Protein 6AII (pdb70)

Organism: NCBI:txid59740

Solvent-accessible surface area: 14607 Å² total; per-residue (Å²): 227,150,73,58,53,14,52,84,72,108,27,39,4,100,19,31,156,46,86,62,45,116,52,41,71,71,0,5,13,24,0,80,72,120,30,103,59,55,156,124,106,39,77,1,59,38,52,2,22,0,14,29,64,79,106,124,33,3,30,8,0,0,20,4,77,40,67,10,0,17,2,34,134,22,22,0,11,0,37,4,43,22,95,50,86,86,31,72,8,139,24,84,141,94,41,70,123,66,76,46,62,0,0,8,0,0,1,1,3,0,108,10,61,3,80,70,57,0,0,1,3,2,75,1,25,0,0,50,1,2,7,2,0,5,2,34,0,15,2,106,66,47,56,8,21,0,1,0,0,33,0,8,0,0,77,22,46,139,72,36,104,51,93,21,103,4,60,121,34,0,58,4,0,8,1,1,0,22,0,17,40,52,76,149,80,138,122,79,52,64,1,34,1,94,84,139,22,26,0,112,23,2,80,16,66,60,116,74,56,83,34,0,2,73,97,58,1,17,2,0,0,6,0,88,51,25,48,24,0,25,1,12,5,54,39,132,71,4,2,20,2,39,21,116,80,10,20,27,52,28,37,102,52,133,96,60,137,30,93,18,142,45,42,0,0,12,48,111,88,53,18,120,64,134,3,1,33,72,61,0,50,3,0,2,1,0,24,3,16,14,84,8,5,66,22,30,28,19,3,64,80,49,2,6,120,56,65,80,107,42,0,18,0,32,0,21,2,0,2,0,23,39,25,59,97,80,88,67,172,178

Radius of gyration: 19.54 Å; Cα contacts (8 Å, |Δi|>4): 854; chains: 1; bounding box: 42×50×61 Å

Sequence (330 aa):
MQAQDWAGIPVPADDPGNGKQWKLQADMSDDFNYDFPANKEETYIAGKWKNFWHNSWDGPGPTQWRHENVSVSNGHMNIVASRNGNTKTFRNSHDGTYHTLPATQMGCVVSKGHVQYPVFVEARVKIADAVFANNVWMISDDDYEEIDICENYGGLGDPGRTGTAMNAWFAKHIHLSHHVVFNNRHLTNFDDYQPRDEEGVYGTWYYENGRTDWAGEYSTIGVYWKDPNHLEYYINGKWVRTLSGKNYSYLDPDGKLIEASADFNVLDKYNYTNGKGLTKPMKLIINIEAQDWNALAGRYPTDGEIYGRPEDHIMKVDWIRVYTPEVVTGHH

Structure (mmCIF, N/CA/C/O backbone):
data_6AII
#
_entry.id   6AII
#
_cell.length_a   76.779
_cell.length_b   76.779
_cell.length_c   166.050
_cell.angle_alpha   90.00
_cell.angle_beta   90.00
_cell.angle_gamma   90.00
#
_symmetry.space_group_name_H-M   'P 41 21 2'
#
loop_
_entity.id
_entity.type
_entity.pdbx_description
1 polymer Beta-agarase
2 non-polymer 'CALCIUM ION'
3 water water
#
loop_
_atom_site.group_PDB
_atom_site.id
_atom_site.type_symbol
_atom_site.label_atom_id
_atom_site.label_alt_id
_atom_site.label_comp_id
_atom_site.label_asym_id
_atom_site.label_entity_id
_atom_site.label_seq_id
_atom_site.pdbx_PDB_ins_code
_atom_site.Cartn_x
_atom_site.Cartn_y
_atom_site.Cartn_z
_atom_site.occupancy
_atom_site.B_iso_or_equiv
_atom_site.auth_seq_id
_atom_site.auth_comp_id
_atom_site.auth_asym_id
_atom_site.auth_atom_id
_atom_site.pdbx_PDB_model_num
ATOM 1 N N . MET A 1 1 ? 45.169 29.264 24.116 1.00 44.65 93 MET A N 1
ATOM 2 C CA . MET A 1 1 ? 44.706 28.949 25.511 1.00 49.48 93 MET A CA 1
ATOM 3 C C . MET A 1 1 ? 45.934 28.629 26.381 1.00 40.88 93 MET A C 1
ATOM 4 O O . MET A 1 1 ? 46.786 27.813 26.006 1.00 36.37 93 MET A O 1
ATOM 9 N N . GLN A 1 2 ? 45.984 29.237 27.553 1.00 34.30 94 GLN A N 1
ATOM 10 C CA . GLN A 1 2 ? 47.066 28.944 28.476 1.00 38.08 94 GLN A CA 1
ATOM 11 C C . GLN A 1 2 ? 46.812 27.542 29.079 1.00 34.51 94 GLN A C 1
ATOM 12 O O . GLN A 1 2 ? 45.650 27.092 29.109 1.00 32.66 94 GLN A O 1
ATOM 18 N N . ALA A 1 3 ? 47.908 26.856 29.432 1.00 28.50 95 ALA A N 1
ATOM 19 C CA . ALA A 1 3 ? 47.893 25.540 30.184 1.00 26.72 95 ALA A CA 1
ATOM 20 C C . ALA A 1 3 ? 46.982 25.730 31.399 1.00 26.08 95 ALA A C 1
ATOM 21 O O . ALA A 1 3 ? 46.997 26.806 32.011 1.00 25.99 95 ALA A O 1
ATOM 23 N N . GLN A 1 4 ? 46.249 24.677 31.757 1.00 25.61 96 GLN A N 1
ATOM 24 C CA . GLN A 1 4 ? 45.363 24.775 32.965 1.00 23.47 96 GLN A CA 1
ATOM 25 C C . GLN A 1 4 ? 46.220 24.678 34.216 1.00 21.09 96 GLN A C 1
ATOM 26 O O . GLN A 1 4 ? 47.411 24.349 34.178 1.00 21.20 96 GLN A O 1
ATOM 32 N N . ASP A 1 5 ? 45.560 24.944 35.373 1.00 19.77 97 ASP A N 1
ATOM 33 C CA . ASP A 1 5 ? 46.310 25.011 36.614 1.00 18.73 97 ASP A CA 1
ATOM 34 C C . ASP A 1 5 ? 47.000 23.675 36.927 1.00 19.78 97 ASP A C 1
ATOM 35 O O . ASP A 1 5 ? 47.998 23.660 37.613 1.00 21.68 97 ASP A O 1
ATOM 40 N N . TRP A 1 6 ? 46.403 22.563 36.559 1.00 17.98 98 TRP A N 1
ATOM 41 C CA . TRP A 1 6 ? 46.938 21.240 36.872 1.00 18.69 98 TRP A CA 1
ATOM 42 C C . TRP A 1 6 ? 47.960 20.794 35.823 1.00 22.75 98 TRP A C 1
ATOM 43 O O . TRP A 1 6 ? 48.423 19.666 35.869 1.00 21.26 98 TRP A O 1
ATOM 54 N N . ALA A 1 7 ? 48.230 21.621 34.832 1.00 21.92 99 ALA A N 1
ATOM 55 C CA . ALA A 1 7 ? 49.113 21.121 33.744 1.00 25.94 99 ALA A CA 1
ATOM 56 C C . ALA A 1 7 ? 50.489 20.840 34.326 1.00 27.06 99 ALA A C 1
ATOM 57 O O . ALA A 1 7 ? 50.930 21.531 35.195 1.00 27.47 99 ALA A O 1
ATOM 59 N N . GLY A 1 8 ? 51.090 19.762 33.861 1.00 31.24 100 GLY A N 1
ATOM 60 C CA . GLY A 1 8 ? 52.364 19.371 34.378 1.00 32.55 100 GLY A CA 1
ATOM 61 C C . GLY A 1 8 ? 52.265 18.584 35.674 1.00 34.49 100 GLY A C 1
ATOM 62 O O . GLY A 1 8 ? 53.282 18.140 36.183 1.00 35.93 100 GLY A O 1
ATOM 63 N N . ILE A 1 9 ? 51.062 18.409 36.250 1.00 26.10 101 ILE A N 1
ATOM 64 C CA . ILE A 1 9 ? 50.894 17.584 37.431 1.00 23.59 101 ILE A CA 1
ATOM 65 C C . ILE A 1 9 ? 50.335 16.250 36.931 1.00 27.03 101 ILE A C 1
ATOM 66 O O . ILE A 1 9 ? 49.213 16.192 36.433 1.00 26.24 101 ILE A O 1
ATOM 71 N N . PRO A 1 10 ? 51.119 15.193 37.016 1.00 25.93 102 PRO A N 1
ATOM 72 C CA . PRO A 1 10 ? 50.678 13.908 36.428 1.00 26.30 102 PRO A CA 1
ATOM 73 C C . PRO A 1 10 ? 49.427 13.404 37.178 1.00 23.46 102 PRO A C 1
ATOM 74 O O . PRO A 1 10 ? 49.229 13.707 38.387 1.00 22.32 102 PRO A O 1
ATOM 78 N N . VAL A 1 11 ? 48.645 12.628 36.458 1.00 22.80 103 VAL A N 1
ATOM 79 C CA . VAL A 1 11 ? 47.575 11.884 37.109 1.00 21.91 103 VAL A CA 1
ATOM 80 C C . VAL A 1 11 ? 48.265 10.731 37.821 1.00 22.93 103 VAL A C 1
ATOM 81 O O . VAL A 1 11 ? 48.955 9.953 37.198 1.00 22.64 103 VAL A O 1
ATOM 85 N N . PRO A 1 12 ? 48.050 10.590 39.136 1.00 22.01 104 PRO A N 1
ATOM 86 C CA . PRO A 1 12 ? 48.814 9.597 39.822 1.00 23.17 104 PRO A CA 1
ATOM 87 C C . PRO A 1 12 ? 48.371 8.146 39.661 1.00 23.28 104 PRO A C 1
ATOM 88 O O . PRO A 1 12 ? 49.138 7.216 40.052 1.00 24.49 104 PRO A O 1
ATOM 92 N N . ALA A 1 13 ? 47.153 7.889 39.174 1.00 21.32 105 ALA A N 1
ATOM 93 C CA . ALA A 1 13 ? 46.675 6.547 38.928 1.00 20.04 105 ALA A CA 1
ATOM 94 C C . ALA A 1 13 ? 47.112 6.143 37.513 1.00 24.05 105 ALA A C 1
ATOM 95 O O . ALA A 1 13 ? 47.281 7.015 36.678 1.00 23.84 105 ALA A O 1
ATOM 97 N N . ASP A 1 14 ? 47.187 4.845 37.340 1.00 27.71 106 ASP A N 1
ATOM 98 C CA A ASP A 1 14 ? 47.542 4.348 36.016 0.50 27.21 106 ASP A CA 1
ATOM 99 C CA B ASP A 1 14 ? 47.547 4.164 36.074 0.50 28.47 106 ASP A CA 1
ATOM 100 C C . ASP A 1 14 ? 46.273 3.893 35.282 1.00 23.89 106 ASP A C 1
ATOM 101 O O . ASP A 1 14 ? 45.438 3.140 35.761 1.00 29.98 106 ASP A O 1
ATOM 110 N N . PRO A 1 15 ? 46.139 4.392 34.023 1.00 24.20 107 PRO A N 1
ATOM 111 C CA . PRO A 1 15 ? 44.922 4.138 33.276 1.00 25.22 107 PRO A CA 1
ATOM 112 C C . PRO A 1 15 ? 44.793 2.775 32.601 1.00 26.68 107 PRO A C 1
ATOM 113 O O . PRO A 1 15 ? 43.727 2.493 31.978 1.00 29.50 107 PRO A O 1
ATOM 117 N N . GLY A 1 16 ? 45.837 2.001 32.732 1.00 28.43 108 GLY A N 1
ATOM 118 C CA . GLY A 1 16 ? 45.906 0.698 32.092 1.00 31.60 108 GLY A CA 1
ATOM 119 C C . GLY A 1 16 ? 46.933 0.667 30.976 1.00 30.76 108 GLY A C 1
ATOM 120 O O . GLY A 1 16 ? 47.319 1.679 30.349 1.00 25.60 108 GLY A O 1
ATOM 121 N N . ASN A 1 17 ? 47.329 -0.560 30.678 1.00 27.52 109 ASN A N 1
ATOM 122 C CA . ASN A 1 17 ? 48.348 -0.763 29.655 1.00 28.91 109 ASN A CA 1
ATOM 123 C C . ASN A 1 17 ? 47.820 -0.289 28.324 1.00 23.81 109 ASN A C 1
ATOM 124 O O . ASN A 1 17 ? 46.693 -0.646 27.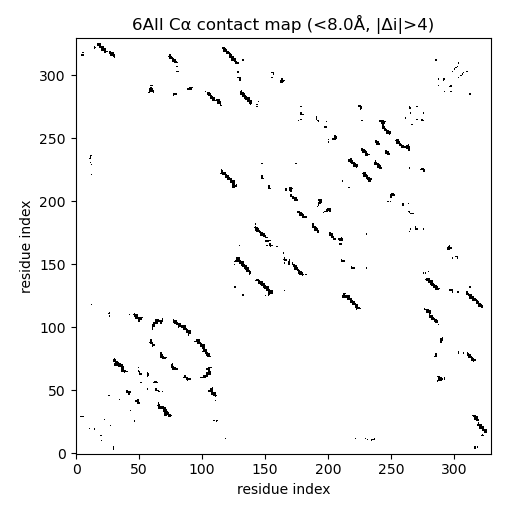925 1.00 25.36 109 ASN A O 1
ATOM 129 N N . GLY A 1 18 ? 48.635 0.550 27.673 1.00 23.71 110 GLY A N 1
ATOM 130 C CA . GLY A 1 18 ? 48.275 1.139 26.356 1.00 26.82 110 GLY A CA 1
ATOM 131 C C . GLY A 1 18 ? 47.102 2.105 26.380 1.00 28.25 110 GLY A C 1
ATOM 132 O O . GLY A 1 18 ? 46.456 2.335 25.366 1.00 25.80 110 GLY A O 1
ATOM 133 N N . LYS A 1 19 ? 46.819 2.659 27.576 1.00 23.97 111 LYS A N 1
ATOM 134 C CA . LYS A 1 19 ? 45.806 3.679 27.783 1.00 25.32 111 LYS A CA 1
ATOM 135 C C . LYS A 1 19 ? 46.451 5.002 28.204 1.00 21.38 111 LYS A C 1
ATOM 136 O O . LYS A 1 19 ? 47.620 5.064 28.638 1.00 21.85 111 LYS A O 1
ATOM 142 N N . GLN A 1 20 ? 45.679 6.066 28.009 1.00 20.03 112 GLN A N 1
ATOM 143 C CA . GLN A 1 20 ? 46.065 7.405 28.415 1.00 21.04 112 GLN A CA 1
ATOM 144 C C . GLN A 1 20 ? 44.833 8.076 29.063 1.00 22.42 112 GLN A C 1
ATOM 145 O O . GLN A 1 20 ? 43.693 7.655 28.855 1.00 23.23 112 GLN A O 1
ATOM 151 N N . TRP A 1 21 ? 45.038 9.133 29.835 1.00 21.78 113 TRP A N 1
ATOM 152 C CA . TRP A 1 21 ? 43.895 9.801 30.457 1.00 21.73 113 TRP A CA 1
ATOM 153 C C . TRP A 1 21 ? 43.341 10.887 29.553 1.00 21.98 113 TRP A C 1
ATOM 154 O O . TRP A 1 21 ? 44.108 11.666 28.991 1.00 27.10 113 TRP A O 1
ATOM 165 N N . LYS A 1 22 ? 42.027 10.988 29.482 1.00 21.50 114 LYS A N 1
ATOM 166 C CA . LYS A 1 22 ? 41.362 12.035 28.755 1.00 21.38 114 LYS A CA 1
ATOM 167 C C . LYS A 1 22 ? 40.497 12.892 29.692 1.00 20.18 114 LYS A C 1
ATOM 168 O O . LYS A 1 22 ? 39.689 12.368 30.446 1.00 21.24 114 LYS A O 1
ATOM 174 N N . LEU A 1 23 ? 40.754 14.205 29.650 1.00 21.57 115 LEU A N 1
ATOM 175 C CA . LEU A 1 23 ? 40.001 15.120 30.545 1.00 20.71 115 LEU A CA 1
ATOM 176 C C . LEU A 1 23 ? 38.508 15.057 30.266 1.00 21.94 115 LEU A C 1
ATOM 177 O O . LEU A 1 23 ? 38.076 15.116 29.085 1.00 21.91 115 LEU A O 1
ATOM 182 N N . GLN A 1 24 ? 37.690 14.914 31.317 1.00 19.71 116 GLN A N 1
ATOM 183 C CA . GLN A 1 24 ? 36.246 15.024 31.179 1.00 20.72 116 GLN A CA 1
ATOM 184 C C . GLN A 1 24 ? 35.872 16.488 31.370 1.00 23.72 116 GLN A C 1
ATOM 185 O O . GLN A 1 24 ? 35.795 17.011 32.503 1.00 21.46 116 GLN A O 1
ATOM 191 N N . ALA A 1 25 ? 35.629 17.195 30.268 1.00 23.55 117 ALA A N 1
ATOM 192 C CA . ALA A 1 25 ? 35.471 18.674 30.341 1.00 25.52 117 ALA A CA 1
ATOM 193 C C . ALA A 1 25 ? 34.322 19.138 31.262 1.00 23.31 117 ALA A C 1
ATOM 194 O O . ALA A 1 25 ? 34.475 20.183 31.886 1.00 23.99 117 ALA A O 1
ATOM 196 N N . ASP A 1 26 ? 33.205 18.433 31.327 1.00 21.82 118 ASP A N 1
ATOM 197 C CA . ASP A 1 26 ? 32.020 18.952 31.989 1.00 22.12 118 ASP A CA 1
ATOM 198 C C . ASP A 1 26 ? 32.149 18.853 33.513 1.00 21.72 118 ASP A C 1
ATOM 199 O O . ASP A 1 26 ? 31.331 19.407 34.227 1.00 23.30 118 ASP A O 1
ATOM 204 N N . MET A 1 27 ? 33.205 18.212 33.955 1.00 20.23 119 MET A N 1
ATOM 205 C CA . MET A 1 27 ? 33.403 17.993 35.421 1.00 21.52 119 MET A CA 1
ATOM 206 C C . MET A 1 27 ? 34.770 18.529 35.848 1.00 20.80 119 MET A C 1
ATOM 207 O O . MET A 1 27 ? 35.242 18.165 36.908 1.00 22.18 119 MET A O 1
ATOM 212 N N . SER A 1 28 ? 35.435 19.362 35.029 1.00 18.63 120 SER A N 1
ATOM 213 C CA . SER A 1 28 ? 36.752 19.865 35.276 1.00 18.29 120 SER A CA 1
ATOM 214 C C . SER A 1 28 ? 36.745 21.393 35.210 1.00 19.82 120 SER A C 1
ATOM 215 O O . SER A 1 28 ? 36.072 21.984 34.320 1.00 21.24 120 SER A O 1
ATOM 218 N N . ASP A 1 29 ? 37.438 22.066 36.147 1.00 18.55 121 ASP A N 1
ATOM 219 C CA . ASP A 1 29 ? 37.410 23.520 36.233 1.00 19.62 121 ASP A CA 1
ATOM 220 C C . ASP A 1 29 ? 38.571 23.982 37.090 1.00 18.49 121 ASP A C 1
ATOM 221 O O . ASP A 1 29 ? 38.747 23.399 38.191 1.00 18.97 121 ASP A O 1
ATOM 226 N N . ASP A 1 30 ? 39.361 24.989 36.629 1.00 17.86 122 ASP A N 1
ATOM 227 C CA . ASP A 1 30 ? 40.386 25.558 37.506 1.00 17.36 122 ASP A CA 1
ATOM 228 C C . ASP A 1 30 ? 40.053 26.927 38.108 1.00 16.61 122 ASP A C 1
ATOM 229 O O . ASP A 1 30 ? 40.902 27.541 38.730 1.00 18.99 122 ASP A O 1
ATOM 234 N N . PHE A 1 31 ? 38.775 27.342 37.968 1.00 17.36 123 PHE A N 1
ATOM 235 C CA . PHE A 1 31 ? 38.201 28.418 38.793 1.00 18.19 123 PHE A CA 1
ATOM 236 C C . PHE A 1 31 ? 38.969 29.752 38.724 1.00 20.11 123 PHE A C 1
ATOM 237 O O . PHE A 1 31 ? 39.180 30.419 39.741 1.00 22.39 123 PHE A O 1
ATOM 245 N N . ASN A 1 32 ? 39.374 30.124 37.514 1.00 21.47 124 ASN A N 1
ATOM 246 C CA . ASN A 1 32 ? 40.201 31.327 37.355 1.00 23.86 124 ASN A CA 1
ATOM 247 C C . ASN A 1 32 ? 39.354 32.446 36.753 1.00 21.98 124 ASN A C 1
ATOM 248 O O . ASN A 1 32 ? 39.847 33.305 36.009 1.00 22.85 124 ASN A O 1
ATOM 253 N N . TYR A 1 33 ? 38.070 32.436 37.066 1.00 21.28 125 TYR A N 1
ATOM 254 C CA . TYR A 1 33 ? 37.123 33.471 36.672 1.00 21.20 125 TYR A CA 1
ATOM 255 C C . TYR A 1 33 ? 36.437 34.000 37.938 1.00 22.18 125 TYR A C 1
ATOM 256 O O . TYR A 1 33 ? 36.550 33.383 39.016 1.00 20.74 125 TYR A O 1
ATOM 265 N N . ASP A 1 34 ? 35.754 35.139 37.785 1.00 22.56 126 ASP A N 1
ATOM 266 C CA . ASP A 1 34 ? 35.023 35.785 38.891 1.00 22.47 126 ASP A CA 1
ATOM 267 C C . ASP A 1 34 ? 33.563 35.311 38.823 1.00 24.34 126 ASP A C 1
ATOM 268 O O . ASP A 1 34 ? 32.850 35.409 37.794 1.00 23.79 126 ASP A O 1
ATOM 273 N N . PHE A 1 35 ? 33.068 34.811 39.965 1.00 21.43 127 PHE A N 1
ATOM 274 C CA . PHE A 1 35 ? 31.649 34.561 40.180 1.00 19.54 127 PHE A CA 1
ATOM 275 C C . PHE A 1 35 ? 31.296 35.151 41.534 1.00 20.94 127 PHE A C 1
ATOM 276 O O . PHE A 1 35 ? 31.540 34.530 42.582 1.00 22.44 127 PHE A O 1
ATOM 284 N N . PRO A 1 36 ? 30.733 36.380 41.553 1.00 24.37 128 PRO A N 1
ATOM 285 C CA . PRO A 1 36 ? 30.386 36.929 42.824 1.00 24.91 128 PRO A CA 1
ATOM 286 C C . PRO A 1 36 ? 29.282 36.140 43.530 1.00 22.90 128 PRO A C 1
ATOM 287 O O . PRO A 1 36 ? 28.472 35.554 42.886 1.00 22.74 128 PRO A O 1
ATOM 291 N N . ALA A 1 37 ? 29.375 36.172 44.848 1.00 22.62 129 ALA A N 1
ATOM 292 C CA . ALA A 1 37 ? 28.342 35.503 45.681 1.00 23.80 129 ALA A CA 1
ATOM 293 C C . ALA A 1 37 ? 26.948 35.916 45.185 1.00 25.00 129 ALA A C 1
ATOM 294 O O . ALA A 1 37 ? 26.691 37.103 44.968 1.00 26.01 129 ALA A O 1
ATOM 296 N N . ASN A 1 38 ? 26.051 34.958 45.042 1.00 24.34 130 ASN A N 1
ATOM 297 C CA . ASN A 1 38 ? 24.769 35.176 44.432 1.00 27.06 130 ASN A CA 1
ATOM 298 C C . ASN A 1 38 ? 23.695 34.523 45.305 1.00 29.35 130 ASN A C 1
ATOM 299 O O . ASN A 1 38 ? 23.799 33.350 45.627 1.00 23.58 130 ASN A O 1
ATOM 304 N N . LYS A 1 39 ? 22.636 35.270 45.625 1.00 25.15 131 LYS A N 1
ATOM 305 C CA . LYS A 1 39 ? 21.562 34.691 46.434 1.00 26.54 131 LYS A CA 1
ATOM 306 C C . LYS A 1 39 ? 20.652 33.742 45.670 1.00 24.75 131 LYS A C 1
ATOM 307 O O . LYS A 1 39 ? 19.857 32.967 46.343 1.00 28.31 131 LYS A O 1
ATOM 313 N N . GLU A 1 40 ? 20.760 33.684 44.351 1.00 26.38 132 GLU A N 1
ATOM 314 C CA . GLU A 1 40 ? 19.894 32.871 43.580 1.00 28.58 132 GLU A CA 1
ATOM 315 C C . GLU A 1 40 ? 20.603 31.610 43.090 1.00 28.31 132 GLU A C 1
ATOM 316 O O . GLU A 1 40 ? 21.824 31.629 42.849 1.00 26.73 132 GLU A O 1
ATOM 322 N N . GLU A 1 41 ? 19.820 30.557 42.929 1.00 27.51 133 GLU A N 1
ATOM 323 C CA . GLU A 1 41 ? 20.302 29.303 42.435 1.00 28.04 133 GLU A CA 1
ATOM 324 C C . GLU A 1 41 ? 20.945 29.514 41.057 1.00 32.23 133 GLU A C 1
ATOM 325 O O . GLU A 1 41 ? 20.337 30.068 40.156 1.00 28.46 133 GLU A O 1
ATOM 331 N N . THR A 1 42 ? 22.151 29.009 40.872 1.00 25.25 134 THR A N 1
ATOM 332 C CA . THR A 1 42 ? 22.899 29.262 39.653 1.00 26.72 134 THR A CA 1
ATOM 333 C C . THR A 1 42 ? 23.802 28.059 39.422 1.00 28.13 134 THR A C 1
ATOM 334 O O . THR A 1 42 ? 24.383 27.598 40.397 1.00 24.25 134 THR A O 1
ATOM 338 N N . TYR A 1 43 ? 23.899 27.572 38.191 1.00 24.91 135 TYR A N 1
ATOM 339 C CA . TYR A 1 43 ? 25.010 26.671 37.817 1.00 26.93 135 TYR A CA 1
ATOM 340 C C . TYR A 1 43 ? 26.211 27.507 37.390 1.00 25.94 135 TYR A C 1
ATOM 341 O O . TYR A 1 43 ? 26.257 28.038 36.259 1.00 23.83 135 TYR A O 1
ATOM 350 N N . ILE A 1 44 ? 27.206 27.593 38.283 1.00 24.00 136 ILE A N 1
ATOM 351 C CA . ILE A 1 44 ? 28.412 28.374 38.049 1.00 22.10 136 ILE A CA 1
ATOM 352 C C . ILE A 1 44 ? 29.159 27.708 36.902 1.00 21.49 136 ILE A C 1
ATOM 353 O O . ILE A 1 44 ? 29.425 26.510 36.898 1.00 22.05 136 ILE A O 1
ATOM 358 N N . ALA A 1 45 ? 29.452 28.534 35.886 1.00 22.84 137 ALA A N 1
ATOM 359 C CA . ALA A 1 45 ? 30.151 28.126 34.679 1.00 23.42 137 ALA A CA 1
ATOM 360 C C . ALA A 1 45 ? 29.384 27.055 33.925 1.00 22.84 137 ALA A C 1
ATOM 361 O O . ALA A 1 45 ? 29.984 26.301 33.161 1.00 25.20 137 ALA A O 1
ATOM 363 N N . GLY A 1 46 ? 28.091 26.924 34.197 1.00 22.65 138 GLY A N 1
ATOM 364 C CA . GLY A 1 46 ? 27.298 25.864 33.659 1.00 24.55 138 GLY A CA 1
ATOM 365 C C . GLY A 1 46 ? 27.582 24.493 34.270 1.00 26.25 138 GLY A C 1
ATOM 366 O O . GLY A 1 46 ? 27.034 23.478 33.804 1.00 26.07 138 GLY A O 1
ATOM 367 N N . LYS A 1 47 ? 28.381 24.425 35.351 1.00 23.77 139 LYS A N 1
ATOM 368 C CA . LYS A 1 47 ? 28.850 23.151 35.865 1.00 22.53 139 LYS A CA 1
ATOM 369 C C . LYS A 1 47 ? 28.570 22.890 37.361 1.00 21.87 139 LYS A C 1
ATOM 370 O O . LYS A 1 47 ? 28.496 21.733 37.737 1.00 21.50 139 LYS A O 1
ATOM 376 N N . TRP A 1 48 ? 28.505 23.908 38.172 1.00 20.67 140 TRP A N 1
ATOM 377 C CA . TRP A 1 48 ? 28.546 23.749 39.644 1.00 22.83 140 TRP 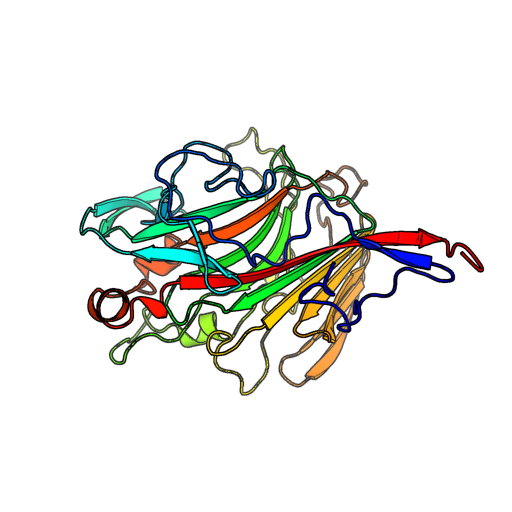A CA 1
ATOM 378 C C . TRP A 1 48 ? 27.347 24.497 40.248 1.00 22.28 140 TRP A C 1
ATOM 379 O O . TRP A 1 48 ? 27.363 25.740 40.322 1.00 21.80 140 TRP A O 1
ATOM 390 N N . LYS A 1 49 ? 26.369 23.736 40.772 1.00 21.46 141 LYS A N 1
ATOM 391 C CA . LYS A 1 49 ? 25.249 24.376 41.400 1.00 22.05 141 LYS A CA 1
ATOM 392 C C . LYS A 1 49 ? 25.678 24.956 42.739 1.00 22.29 141 LYS A C 1
ATOM 393 O O . LYS A 1 49 ? 26.318 24.241 43.490 1.00 22.24 141 LYS A O 1
ATOM 399 N N . ASN A 1 50 ? 25.312 26.200 43.008 1.00 19.72 142 ASN A N 1
ATOM 400 C CA . ASN A 1 50 ? 25.613 26.880 44.280 1.00 19.02 142 ASN A CA 1
ATOM 401 C C . ASN A 1 50 ? 24.687 26.479 45.428 1.00 20.60 142 ASN A C 1
ATOM 402 O O . ASN A 1 50 ? 24.444 27.304 46.296 1.00 21.45 142 ASN A O 1
ATOM 407 N N . PHE A 1 51 ? 24.258 25.253 45.457 1.00 21.79 143 PHE A N 1
ATOM 408 C CA . PHE A 1 51 ? 23.501 24.770 46.555 1.00 24.32 143 PHE A CA 1
ATOM 409 C C . PHE A 1 51 ? 23.530 23.253 46.592 1.00 23.72 143 PHE A C 1
ATOM 410 O O . PHE A 1 51 ? 24.002 22.583 45.669 1.00 23.53 143 PHE A O 1
ATOM 418 N N . TRP A 1 52 ? 22.882 22.682 47.629 1.00 21.31 144 TRP A N 1
ATOM 419 C CA . TRP A 1 52 ? 22.540 21.281 47.720 1.00 21.96 144 TRP A CA 1
ATOM 420 C C . TRP A 1 52 ? 21.550 20.903 46.604 1.00 23.57 144 TRP A C 1
ATOM 421 O O . TRP A 1 52 ? 20.994 21.803 46.006 1.00 24.98 144 TRP A O 1
ATOM 432 N N . HIS A 1 53 ? 21.315 19.615 46.415 1.00 25.51 145 HIS A N 1
ATOM 433 C CA . HIS A 1 53 ? 20.546 19.169 45.260 1.00 29.66 145 HIS A CA 1
ATOM 434 C C . HIS A 1 53 ? 19.032 19.325 45.501 1.00 33.42 145 HIS A C 1
ATOM 435 O O . HIS A 1 53 ? 18.271 19.081 44.569 1.00 35.15 145 HIS A O 1
ATOM 442 N N . ASN A 1 54 ? 18.591 19.795 46.661 1.00 29.50 146 ASN A N 1
ATOM 443 C CA . ASN A 1 54 ? 17.185 20.213 46.900 1.00 33.15 146 ASN A CA 1
ATOM 444 C C . ASN A 1 54 ? 17.183 21.357 47.918 1.00 33.84 146 ASN A C 1
ATOM 445 O O . ASN A 1 54 ? 18.264 21.936 48.210 1.00 29.67 146 ASN A O 1
ATOM 450 N N . SER A 1 55 ? 16.012 21.734 48.486 1.00 28.29 147 SER A N 1
ATOM 451 C CA . SER A 1 55 ? 15.949 22.952 49.227 1.00 28.77 147 SER A CA 1
ATOM 452 C C . SER A 1 55 ? 16.405 22.736 50.695 1.00 25.51 147 SER A C 1
ATOM 453 O O . SER A 1 55 ? 16.572 23.710 51.410 1.00 26.01 147 SER A O 1
ATOM 456 N N . TRP A 1 56 ? 16.650 21.504 51.125 1.00 25.37 148 TRP A N 1
ATOM 457 C CA . TRP A 1 56 ? 17.164 21.247 52.492 1.00 26.25 148 TRP A CA 1
ATOM 458 C C . TRP A 1 56 ? 18.442 22.061 52.733 1.00 24.53 148 TRP A C 1
ATOM 459 O O . TRP A 1 56 ? 19.314 22.021 51.872 1.00 24.52 148 TRP A O 1
ATOM 470 N N . ASP A 1 57 ? 18.538 22.721 53.883 1.00 23.37 149 ASP A N 1
ATOM 471 C CA . ASP A 1 57 ? 19.673 23.638 54.103 1.00 22.26 149 ASP A CA 1
ATOM 472 C C . ASP A 1 57 ? 20.722 23.030 55.049 1.00 22.75 149 ASP A C 1
ATOM 473 O O . ASP A 1 57 ? 21.600 23.764 55.502 1.00 20.07 149 ASP A O 1
ATOM 478 N N . GLY A 1 58 ? 20.645 21.757 55.360 1.00 22.45 150 GLY A N 1
ATOM 479 C CA . GLY A 1 58 ? 21.787 21.056 55.857 1.00 21.24 150 GLY A CA 1
ATOM 480 C C . GLY A 1 58 ? 21.609 20.520 57.264 1.00 21.69 150 GLY A C 1
ATOM 481 O O . GLY A 1 58 ? 20.614 20.742 57.939 1.00 22.39 150 GLY A O 1
ATOM 482 N N . PRO A 1 59 ? 22.637 19.810 57.715 1.00 20.36 151 PRO A N 1
ATOM 483 C CA . PRO A 1 59 ? 22.594 19.015 58.965 1.00 19.79 151 PRO A CA 1
ATOM 484 C C . PRO A 1 59 ? 22.950 19.876 60.150 1.00 19.84 151 PRO A C 1
ATOM 485 O O . PRO A 1 59 ? 23.623 20.892 59.983 1.00 20.96 151 PRO A O 1
ATOM 489 N N . GLY A 1 60 ? 22.503 19.493 61.367 1.00 19.69 152 GLY A N 1
ATOM 490 C CA . GLY A 1 60 ? 22.975 20.241 62.491 1.00 19.57 152 GLY A CA 1
ATOM 491 C C . GLY A 1 60 ? 22.526 21.704 62.372 1.00 17.71 152 GLY A C 1
ATOM 492 O O . GLY A 1 60 ? 21.489 22.009 61.800 1.00 20.32 152 GLY A O 1
ATOM 493 N N . PRO A 1 61 ? 23.331 22.581 62.921 1.00 18.08 153 PRO A N 1
ATOM 494 C CA . PRO A 1 61 ? 23.071 24.026 62.867 1.00 18.37 153 PRO A CA 1
ATOM 495 C C . PRO A 1 61 ? 23.596 24.692 61.586 1.00 17.33 153 PRO A C 1
ATOM 496 O O . PRO A 1 61 ? 23.624 25.910 61.513 1.00 18.89 153 PRO A O 1
ATOM 500 N N . THR A 1 62 ? 23.967 23.854 60.633 1.00 18.32 154 THR A N 1
ATOM 501 C CA . THR A 1 62 ? 24.300 24.328 59.294 1.00 17.82 154 THR A CA 1
ATOM 502 C C . THR A 1 62 ? 23.085 25.022 58.637 1.00 16.89 154 THR A C 1
ATOM 503 O O . THR A 1 62 ? 21.959 24.487 58.663 1.00 19.34 154 THR A O 1
ATOM 507 N N . GLN A 1 63 ? 23.339 26.166 57.965 1.00 17.78 155 GLN A N 1
ATOM 508 C CA . GLN A 1 63 ? 22.389 26.796 57.088 1.00 16.80 155 GLN A CA 1
ATOM 509 C C . GLN A 1 63 ? 23.053 27.097 55.745 1.00 17.32 155 GLN A C 1
ATOM 510 O O . GLN A 1 63 ? 23.698 28.122 55.589 1.00 19.18 155 GLN A O 1
ATOM 516 N N . TRP A 1 64 ? 22.930 26.149 54.833 1.00 18.88 156 TRP A N 1
ATOM 517 C CA . TRP A 1 64 ? 23.481 26.340 53.471 1.00 17.90 156 TRP A CA 1
ATOM 518 C C . TRP A 1 64 ? 22.748 27.504 52.838 1.00 20.52 156 TRP A C 1
ATOM 519 O O . TRP A 1 64 ? 21.498 27.573 52.976 1.00 20.90 156 TRP A O 1
ATOM 530 N N . ARG A 1 65 ? 23.505 28.399 52.209 1.00 19.68 157 ARG A N 1
ATOM 531 C CA . ARG A 1 65 ? 22.927 29.562 51.567 1.00 19.10 157 ARG A CA 1
ATOM 532 C C . ARG A 1 65 ? 23.603 29.684 50.217 1.00 19.25 157 ARG A C 1
ATOM 533 O O . ARG A 1 65 ? 24.812 29.561 50.139 1.00 18.60 157 ARG A O 1
ATOM 541 N N . HIS A 1 66 ? 22.822 30.043 49.211 1.00 19.38 158 HIS A N 1
ATOM 542 C CA . HIS A 1 66 ? 23.386 30.232 47.880 1.00 20.24 158 HIS A CA 1
ATOM 543 C C . HIS A 1 66 ? 24.538 31.258 47.927 1.00 22.81 158 HIS A C 1
ATOM 544 O O . HIS A 1 66 ? 25.588 31.070 47.233 1.00 21.58 158 HIS A O 1
ATOM 551 N N . GLU A 1 67 ? 24.404 32.327 48.707 1.00 21.29 159 GLU A N 1
ATOM 552 C CA . GLU A 1 67 ? 25.352 33.419 48.703 1.00 23.36 159 GLU A CA 1
ATOM 553 C C . GLU A 1 67 ? 26.638 33.104 49.489 1.00 20.62 159 GLU A C 1
ATOM 554 O O . GLU A 1 67 ? 27.481 33.973 49.660 1.00 22.59 159 GLU A O 1
ATOM 560 N N . ASN A 1 68 ? 26.784 31.868 49.965 1.00 19.59 160 ASN A N 1
ATOM 561 C CA . ASN A 1 68 ? 27.992 31.438 50.688 1.00 18.95 160 ASN A CA 1
ATOM 562 C C . ASN A 1 68 ? 28.891 30.615 49.749 1.00 20.98 160 ASN A C 1
ATOM 563 O O . ASN A 1 68 ? 29.834 29.975 50.225 1.00 19.93 160 ASN A O 1
ATOM 568 N N . VAL A 1 69 ? 28.647 30.715 48.439 1.00 18.20 161 VAL A N 1
ATOM 569 C CA . VAL A 1 69 ? 29.557 30.145 47.428 1.00 19.14 161 VAL A CA 1
ATOM 570 C C . VAL A 1 69 ? 29.948 31.274 46.469 1.00 20.20 161 VAL A C 1
ATOM 571 O O . VAL A 1 69 ? 29.104 31.962 45.919 1.00 19.35 161 VAL A O 1
ATOM 575 N N . SER A 1 70 ? 31.237 31.383 46.166 1.00 17.96 162 SER A N 1
ATOM 576 C CA . SER A 1 70 ? 31.683 32.367 45.144 1.00 19.10 162 SER A CA 1
ATOM 577 C C . SER A 1 70 ? 32.929 31.784 44.474 1.00 20.49 162 SER A C 1
ATOM 578 O O . SER A 1 70 ? 33.419 30.728 44.841 1.00 19.04 162 SER A O 1
ATOM 581 N N . VAL A 1 71 ? 33.385 32.477 43.455 1.00 18.75 163 VAL A N 1
ATOM 582 C CA . VAL A 1 71 ? 34.655 32.149 42.803 1.00 18.32 163 VAL A CA 1
ATOM 583 C C . VAL A 1 71 ? 35.432 33.431 42.644 1.00 19.32 163 VAL A C 1
ATOM 584 O O . VAL A 1 71 ? 34.934 34.409 42.096 1.00 19.85 163 VAL A O 1
ATOM 588 N N . SER A 1 72 ? 36.654 33.426 43.153 1.00 19.24 164 SER A N 1
ATOM 589 C CA . SER A 1 72 ? 37.510 34.638 43.111 1.00 20.17 164 SER A CA 1
ATOM 590 C C . SER A 1 72 ? 38.940 34.221 43.409 1.00 18.56 164 SER A C 1
ATOM 591 O O . SER A 1 72 ? 39.201 33.196 44.072 1.00 18.31 164 SER A O 1
ATOM 594 N N . ASN A 1 73 ? 39.878 35.013 42.896 1.00 17.72 165 ASN A N 1
ATOM 595 C CA . ASN A 1 73 ? 41.260 34.909 43.327 1.00 17.85 165 ASN A CA 1
ATOM 596 C C . ASN A 1 73 ? 41.881 33.541 42.985 1.00 17.39 165 ASN A C 1
ATOM 597 O O . ASN A 1 73 ? 42.910 33.197 43.614 1.00 18.56 165 ASN A O 1
ATOM 602 N N . GLY A 1 74 ? 41.342 32.856 42.007 1.00 17.91 166 GLY A N 1
ATOM 603 C CA . GLY A 1 74 ? 41.846 31.565 41.497 1.00 17.98 166 GLY A CA 1
ATOM 604 C C . GLY A 1 74 ? 41.205 30.345 42.100 1.00 19.04 166 GLY A C 1
ATOM 605 O O . GLY A 1 74 ? 41.584 29.212 41.708 1.00 18.67 166 GLY A O 1
ATOM 606 N N . HIS A 1 75 ? 40.192 30.547 42.956 1.00 17.20 167 HIS A N 1
ATOM 607 C CA . HIS A 1 75 ? 39.540 29.374 43.594 1.00 16.92 167 HIS A CA 1
ATOM 608 C C . HIS A 1 75 ? 38.058 29.627 43.833 1.00 18.15 167 HIS A C 1
ATOM 609 O O . HIS A 1 75 ? 37.602 30.773 44.049 1.00 18.76 167 HIS A O 1
ATOM 616 N N . MET A 1 76 ? 37.338 28.516 43.886 1.00 17.73 168 MET A N 1
ATOM 617 C CA . MET A 1 76 ? 35.966 28.524 44.396 1.00 16.60 168 MET A CA 1
ATOM 618 C C . MET A 1 76 ? 36.075 28.696 45.922 1.00 18.40 168 MET A C 1
ATOM 619 O O . MET A 1 76 ? 36.983 28.085 46.549 1.00 19.27 168 MET A O 1
ATOM 624 N N . ASN A 1 77 ? 35.218 29.505 46.490 1.00 17.94 169 ASN A N 1
ATOM 625 C CA . ASN A 1 77 ? 35.173 29.807 47.918 1.00 19.11 169 ASN A CA 1
ATOM 626 C C . ASN A 1 77 ? 33.872 29.212 48.478 1.00 19.66 169 ASN A C 1
ATOM 627 O O . ASN A 1 77 ? 32.784 29.520 47.976 1.00 19.10 169 ASN A O 1
ATOM 632 N N . ILE A 1 78 ? 33.993 28.376 49.493 1.00 18.96 170 ILE A N 1
ATOM 633 C CA . ILE A 1 78 ? 32.848 27.789 50.195 1.00 18.28 170 ILE A CA 1
ATOM 634 C C . ILE A 1 78 ? 32.916 28.347 51.620 1.00 17.00 170 ILE A C 1
ATOM 635 O O . ILE A 1 78 ? 33.778 27.965 52.413 1.00 18.35 170 ILE A O 1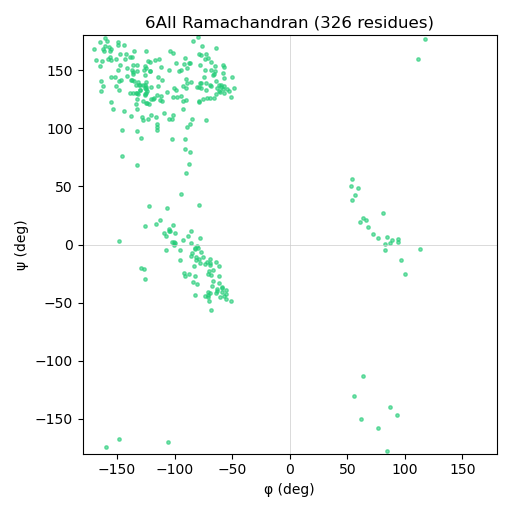
ATOM 640 N N . VAL A 1 79 ? 32.030 29.322 51.902 1.00 16.42 171 VAL A N 1
ATOM 641 C CA . VAL A 1 79 ? 32.198 30.235 53.010 1.00 16.78 171 VAL A CA 1
ATOM 642 C C . VAL A 1 79 ? 31.352 29.866 54.230 1.00 16.73 171 VAL A C 1
ATOM 643 O O . VAL A 1 79 ? 30.199 29.536 54.037 1.00 18.31 171 VAL A O 1
ATOM 647 N N . ALA A 1 80 ? 31.955 29.903 55.395 1.00 16.74 172 ALA A N 1
ATOM 648 C CA . ALA A 1 80 ? 31.225 29.894 56.692 1.00 17.57 172 ALA A CA 1
ATOM 649 C C . ALA A 1 80 ? 31.125 31.320 57.209 1.00 19.53 172 ALA A C 1
ATOM 650 O O . ALA A 1 80 ? 32.145 32.011 57.401 1.00 19.69 172 ALA A O 1
ATOM 652 N N . SER A 1 81 ? 29.907 31.686 57.638 1.00 17.85 173 SER A N 1
ATOM 653 C CA . SER A 1 81 ? 29.682 33.011 58.214 1.00 18.75 173 SER A CA 1
ATOM 654 C C . SER A 1 81 ? 28.555 32.909 59.250 1.00 20.02 173 SER A C 1
ATOM 655 O O . SER A 1 81 ? 27.967 31.836 59.412 1.00 19.53 173 SER A O 1
ATOM 658 N N . ARG A 1 82 ? 28.344 33.982 59.973 1.00 19.07 174 ARG A N 1
ATOM 659 C CA . ARG A 1 82 ? 27.373 33.907 61.100 1.00 18.87 174 ARG A CA 1
ATOM 660 C C . ARG A 1 82 ? 26.622 35.225 61.209 1.00 20.99 174 ARG A C 1
ATOM 661 O O . ARG A 1 82 ? 27.208 36.232 61.643 1.00 24.28 174 ARG A O 1
ATOM 669 N N . ASN A 1 83 ? 25.338 35.143 60.971 1.00 19.57 175 ASN A N 1
ATOM 670 C CA . ASN A 1 83 ? 24.471 36.378 61.069 1.00 20.58 175 ASN A CA 1
ATOM 671 C C . ASN A 1 83 ? 23.826 36.467 62.456 1.00 25.51 175 ASN A C 1
ATOM 672 O O . ASN A 1 83 ? 23.155 37.464 62.708 1.00 25.00 175 ASN A O 1
ATOM 677 N N . GLY A 1 84 ? 23.987 35.490 63.353 1.00 21.80 176 GLY A N 1
ATOM 678 C CA . GLY A 1 84 ? 23.368 35.550 64.646 1.00 21.73 176 GLY A CA 1
ATOM 679 C C . GLY A 1 84 ? 22.047 34.801 64.760 1.00 22.20 176 GLY A C 1
ATOM 680 O O . GLY A 1 84 ? 21.613 34.554 65.923 1.00 24.01 176 GLY A O 1
ATOM 681 N N . ASN A 1 85 ? 21.442 34.396 63.670 1.00 19.76 177 ASN A N 1
ATOM 682 C CA . ASN A 1 85 ? 20.204 33.626 63.706 1.00 20.65 177 ASN A CA 1
ATOM 683 C C . ASN A 1 85 ? 20.464 32.252 64.306 1.00 22.35 177 ASN A C 1
ATOM 684 O O . ASN A 1 85 ? 21.592 31.715 64.190 1.00 20.50 177 ASN A O 1
ATOM 689 N N . THR A 1 86 ? 19.478 31.702 65.040 1.00 20.58 178 THR A N 1
ATOM 690 C CA . THR A 1 86 ? 19.585 30.353 65.602 1.00 20.14 178 THR A CA 1
ATOM 691 C C . THR A 1 86 ? 18.995 29.371 64.630 1.00 18.91 178 THR A C 1
ATOM 692 O O . THR A 1 86 ? 18.106 29.664 63.763 1.00 22.79 178 THR A O 1
ATOM 696 N N . LYS A 1 87 ? 19.475 28.109 64.744 1.00 17.84 179 LYS A N 1
ATOM 697 C CA . LYS A 1 87 ? 18.846 27.006 64.129 1.00 19.09 179 LYS A CA 1
ATOM 698 C C . LYS A 1 87 ? 18.655 25.846 65.124 1.00 19.54 179 LYS A C 1
ATOM 699 O O . LYS A 1 87 ? 19.503 25.557 65.973 1.00 20.07 179 LYS A O 1
ATOM 705 N N . THR A 1 88 ? 17.464 25.249 65.037 1.00 18.40 180 THR A N 1
ATOM 706 C CA . THR A 1 88 ? 17.048 24.122 65.847 1.00 18.28 180 THR A CA 1
ATOM 707 C C . THR A 1 88 ? 17.165 22.845 65.026 1.00 20.35 180 THR A C 1
ATOM 708 O O . THR A 1 88 ? 16.707 22.807 63.892 1.00 21.56 180 THR A O 1
ATOM 712 N N . PHE A 1 89 ? 17.850 21.825 65.526 1.00 18.01 181 PHE A N 1
ATOM 713 C CA . PHE A 1 89 ? 18.161 20.635 64.767 1.00 18.05 181 PHE A CA 1
ATOM 714 C C . PHE A 1 89 ? 18.095 19.376 65.612 1.00 18.54 181 PHE A C 1
ATOM 715 O O . PHE A 1 89 ? 18.218 19.439 66.854 1.00 21.35 181 PHE A O 1
ATOM 723 N N . ARG A 1 90 ? 17.948 18.242 64.959 1.00 21.18 182 ARG A N 1
ATOM 724 C CA . ARG A 1 90 ? 17.778 16.958 65.671 1.00 24.04 182 ARG A CA 1
ATOM 725 C C . ARG A 1 90 ? 19.157 16.353 65.909 1.00 28.94 182 ARG A C 1
ATOM 726 O O . ARG A 1 90 ? 20.006 16.360 65.033 1.00 29.73 182 ARG A O 1
ATOM 734 N N . ASN A 1 91 ? 19.382 15.879 67.112 1.00 25.81 183 ASN A N 1
ATOM 735 C CA . ASN A 1 91 ? 20.529 15.002 67.422 1.00 28.80 183 ASN A CA 1
ATOM 736 C C . ASN A 1 91 ? 20.267 13.613 66.821 1.00 31.38 183 ASN A C 1
ATOM 737 O O . ASN A 1 91 ? 19.370 12.878 67.252 1.00 32.37 183 ASN A O 1
ATOM 742 N N . SER A 1 92 ? 20.964 13.266 65.759 1.00 29.16 184 SER A N 1
ATOM 743 C CA . SER A 1 92 ? 20.689 12.022 65.027 1.00 36.48 184 SER A CA 1
ATOM 744 C C . SER A 1 92 ? 20.892 10.783 65.935 1.00 40.24 184 SER A C 1
ATOM 745 O O . SER A 1 92 ? 20.390 9.688 65.619 1.00 48.16 184 SER A O 1
ATOM 748 N N . HIS A 1 93 ? 21.599 10.911 67.045 1.00 35.72 185 HIS A N 1
ATOM 749 C CA . HIS A 1 93 ? 21.905 9.733 67.851 1.00 44.05 185 HIS A CA 1
ATOM 750 C C . HIS A 1 93 ? 20.721 9.408 68.775 1.00 41.73 185 HIS A C 1
ATOM 751 O O . HIS A 1 93 ? 20.639 8.282 69.301 1.00 40.76 185 HIS A O 1
ATOM 758 N N . ASP A 1 94 ? 19.794 10.348 69.028 1.00 35.11 186 ASP A N 1
ATOM 759 C CA . ASP A 1 94 ? 18.690 9.996 69.963 1.00 35.42 186 ASP A CA 1
ATOM 760 C C . ASP A 1 94 ? 17.370 10.691 69.633 1.00 36.48 186 ASP A C 1
ATOM 761 O O . ASP A 1 94 ? 16.417 10.483 70.368 1.00 30.92 186 ASP A O 1
ATOM 766 N N . GLY A 1 95 ? 17.289 11.458 68.560 1.00 32.22 187 GLY A N 1
ATOM 767 C CA . GLY A 1 95 ? 16.011 11.953 68.101 1.00 33.15 187 GLY A CA 1
ATOM 768 C C . GLY A 1 95 ? 15.589 13.256 68.757 1.00 31.74 187 GLY A C 1
ATOM 769 O O . GLY A 1 95 ? 14.491 13.701 68.399 1.00 37.94 187 GLY A O 1
ATOM 770 N N . THR A 1 96 ? 16.369 13.867 69.655 1.00 27.21 188 THR A N 1
ATOM 771 C CA . THR A 1 96 ? 15.940 15.098 70.321 1.00 27.00 188 THR A CA 1
ATOM 772 C C . THR A 1 96 ? 16.455 16.367 69.616 1.00 27.97 188 THR A C 1
ATOM 773 O O . THR A 1 96 ? 17.498 16.387 69.033 1.00 23.76 188 THR A O 1
ATOM 777 N N . TYR A 1 97 ? 15.678 17.428 69.728 1.00 19.66 189 TYR A N 1
ATOM 778 C CA . TYR A 1 97 ? 16.016 18.733 69.159 1.00 21.05 189 TYR A CA 1
ATOM 779 C C . TYR A 1 97 ? 16.804 19.592 70.140 1.00 20.87 189 TYR A C 1
ATOM 780 O O . TYR A 1 97 ? 16.619 19.618 71.365 1.00 21.61 189 TYR A O 1
ATOM 789 N N . HIS A 1 98 ? 17.754 20.332 69.568 1.00 19.34 190 HIS A N 1
ATOM 790 C CA . HIS A 1 98 ? 18.624 21.294 70.219 1.00 20.39 190 HIS A CA 1
ATOM 791 C C . HIS A 1 98 ? 18.736 22.556 69.390 1.00 18.54 190 HIS A C 1
ATOM 792 O O . HIS A 1 98 ? 18.582 22.489 68.175 1.00 19.85 190 HIS A O 1
ATOM 799 N N . THR A 1 99 ? 19.035 23.663 70.062 1.00 19.47 191 THR A N 1
ATOM 800 C CA . THR A 1 99 ? 19.137 24.933 69.380 1.00 19.28 191 THR A CA 1
ATOM 801 C C . THR A 1 99 ? 20.550 25.473 69.596 1.00 21.58 191 THR A C 1
ATOM 802 O O . THR A 1 99 ? 21.067 25.471 70.710 1.00 22.14 191 THR A O 1
ATOM 806 N N . LEU A 1 100 ? 21.164 25.987 68.522 1.00 19.88 192 LEU A N 1
ATOM 807 C CA . LEU A 1 100 ? 22.412 26.687 68.591 1.00 19.98 192 LEU A CA 1
ATOM 808 C C . LEU A 1 100 ? 22.358 27.900 67.662 1.00 20.26 192 LEU A C 1
ATOM 809 O O . LEU A 1 100 ? 21.618 27.888 66.725 1.00 19.63 192 LEU A O 1
ATOM 814 N N . PRO A 1 101 ? 23.268 28.863 67.887 1.00 20.25 193 PRO A N 1
ATOM 815 C CA . PRO A 1 101 ? 23.561 29.855 66.830 1.00 22.50 193 PRO A CA 1
ATOM 816 C C . PRO A 1 101 ? 23.905 29.074 65.552 1.00 20.49 193 PRO A C 1
ATOM 817 O O . PRO A 1 101 ? 24.729 28.148 65.575 1.00 22.10 193 PRO A O 1
ATOM 821 N N . ALA A 1 102 ? 23.305 29.463 64.451 1.00 19.15 194 ALA A N 1
ATOM 822 C CA . ALA A 1 102 ? 23.573 28.795 63.188 1.00 17.51 194 ALA A CA 1
ATOM 823 C C . ALA A 1 102 ? 24.908 29.282 62.587 1.00 18.05 194 ALA A C 1
ATOM 824 O O . ALA A 1 102 ? 25.485 30.314 62.979 1.00 18.70 194 ALA A O 1
ATOM 826 N N . THR A 1 103 ? 25.369 28.491 61.636 1.00 18.32 195 THR A N 1
ATOM 827 C CA . THR A 1 103 ? 26.466 28.959 60.773 1.00 19.21 195 THR A CA 1
ATOM 828 C C . THR A 1 103 ? 25.988 28.866 59.335 1.00 16.70 195 THR A C 1
ATOM 829 O O . THR A 1 103 ? 25.630 27.753 58.856 1.00 17.54 195 THR A O 1
ATOM 833 N N . GLN A 1 104 ? 25.974 29.971 58.586 1.00 17.05 196 GLN A N 1
ATOM 834 C CA . GLN A 1 104 ? 25.634 29.962 57.215 1.00 16.79 196 GLN A CA 1
ATOM 835 C C . GLN A 1 104 ? 26.823 29.426 56.425 1.00 17.73 196 GLN A C 1
ATOM 836 O O . GLN A 1 104 ? 27.954 29.801 56.781 1.00 17.48 196 GLN A O 1
ATOM 842 N N . MET A 1 105 ? 26.531 28.533 55.512 1.00 17.72 197 MET A N 1
ATOM 843 C CA . MET A 1 105 ? 27.614 27.742 54.904 1.00 17.63 197 MET A CA 1
ATOM 844 C C . MET A 1 105 ? 27.308 27.490 53.458 1.00 18.55 197 MET A C 1
ATOM 845 O O . MET A 1 105 ? 26.244 27.799 52.982 1.00 21.01 197 MET A O 1
ATOM 850 N N . GLY A 1 106 ? 28.253 26.930 52.711 1.00 18.39 198 GLY A N 1
ATOM 851 C CA . GLY A 1 106 ? 28.009 26.664 51.312 1.00 20.09 198 GLY A CA 1
ATOM 852 C C . GLY A 1 106 ? 28.061 25.195 50.961 1.00 19.84 198 GLY A C 1
ATOM 853 O O . GLY A 1 106 ? 28.692 24.346 51.658 1.00 19.55 198 GLY A O 1
ATOM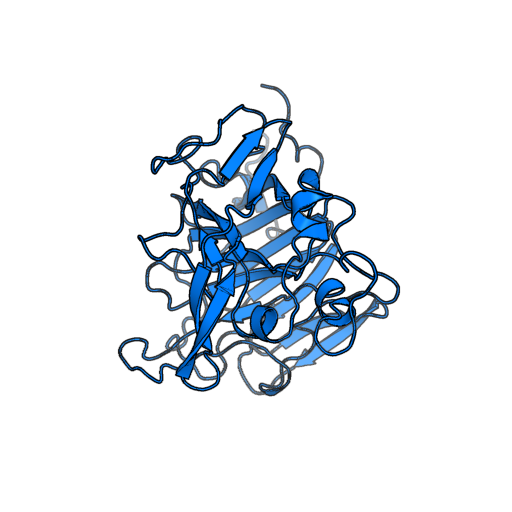 854 N N . CYS A 1 107 ? 27.419 24.870 49.837 1.00 19.89 199 CYS A N 1
ATOM 855 C CA . CYS A 1 107 ? 27.333 23.538 49.328 1.00 19.91 199 CYS A CA 1
ATOM 856 C C . CYS A 1 107 ? 27.270 23.623 47.802 1.00 21.88 199 CYS A C 1
ATOM 857 O O . CYS A 1 107 ? 26.530 24.473 47.292 1.00 21.66 199 CYS A O 1
ATOM 860 N N . VAL A 1 108 ? 28.077 22.808 47.116 1.00 19.02 200 VAL A N 1
ATOM 861 C CA . VAL A 1 108 ? 28.137 22.821 45.682 1.00 20.40 200 VAL A CA 1
ATOM 862 C C . VAL A 1 108 ? 27.871 21.428 45.134 1.00 19.16 200 VAL A C 1
ATOM 863 O O . VAL A 1 108 ? 28.441 20.447 45.655 1.00 19.74 200 VAL A O 1
ATOM 867 N N . VAL A 1 109 ? 27.020 21.294 44.059 1.00 18.53 201 VAL A N 1
ATOM 868 C CA . VAL A 1 109 ? 26.737 20.005 43.487 1.00 19.99 201 VAL A CA 1
ATOM 869 C C . VAL A 1 109 ? 26.929 20.084 41.970 1.00 19.29 201 VAL A C 1
ATOM 870 O O . VAL A 1 109 ? 26.470 21.058 41.324 1.00 20.86 201 VAL A O 1
ATOM 874 N N . SER A 1 110 ? 27.624 19.135 41.386 1.00 18.50 202 SER A N 1
ATOM 875 C CA . SER A 1 110 ? 27.855 19.190 39.948 1.00 20.27 202 SER A CA 1
ATOM 876 C C . SER A 1 110 ? 26.556 18.980 39.165 1.00 22.58 202 SER A C 1
ATOM 877 O O . SER A 1 110 ? 25.650 18.330 39.649 1.00 21.66 202 SER A O 1
ATOM 880 N N . LYS A 1 111 ? 26.524 19.601 37.996 1.00 22.91 203 LYS A N 1
ATOM 881 C CA . LYS A 1 111 ? 25.515 19.261 36.994 1.00 25.51 203 LYS A CA 1
ATOM 882 C C . LYS A 1 111 ? 25.794 17.877 36.405 1.00 24.13 203 LYS A C 1
ATOM 883 O O . LYS A 1 111 ? 24.892 17.069 36.227 1.00 26.99 203 LYS A O 1
ATOM 889 N N . GLY A 1 112 ? 27.043 17.588 36.093 1.00 22.76 204 GLY A N 1
ATOM 890 C CA . GLY A 1 112 ? 27.406 16.359 35.456 1.00 24.17 204 GLY A CA 1
ATOM 891 C C . GLY A 1 112 ? 27.592 15.197 36.414 1.00 23.85 204 GLY A C 1
ATOM 892 O O . GLY A 1 112 ? 27.450 15.356 37.662 1.00 23.39 204 GLY A O 1
ATOM 893 N N . HIS A 1 113 ? 27.832 14.035 35.795 1.00 23.53 205 HIS A N 1
ATOM 894 C CA . HIS A 1 113 ? 28.069 12.820 36.474 1.00 21.77 205 HIS A CA 1
ATOM 895 C C . HIS A 1 113 ? 29.411 12.201 36.071 1.00 23.32 205 HIS A C 1
ATOM 896 O O . HIS A 1 113 ? 29.930 12.398 34.951 1.00 23.66 205 HIS A O 1
ATOM 903 N N . VAL A 1 114 ? 29.918 11.352 36.955 1.00 20.64 206 VAL A N 1
ATOM 904 C CA . VAL A 1 114 ? 30.986 10.442 36.596 1.00 22.49 206 VAL A CA 1
ATOM 905 C C . VAL A 1 114 ? 30.553 8.997 36.832 1.00 20.83 206 VAL A C 1
ATOM 906 O O . VAL A 1 114 ? 29.643 8.728 37.612 1.00 21.81 206 VAL A O 1
ATOM 910 N N . GLN A 1 115 ? 31.214 8.092 36.131 1.00 21.10 207 GLN A N 1
ATOM 911 C CA . GLN A 1 115 ? 31.035 6.659 36.284 1.00 22.06 207 GLN A CA 1
ATOM 912 C C . GLN A 1 115 ? 32.346 5.959 35.979 1.00 20.64 207 GLN A C 1
ATOM 913 O O . GLN A 1 115 ? 33.145 6.422 35.089 1.00 21.02 207 GLN A O 1
ATOM 919 N N . TYR A 1 116 ? 32.573 4.824 36.610 1.00 21.41 208 TYR A N 1
ATOM 920 C CA . TYR A 1 116 ? 33.780 4.071 36.416 1.00 20.47 208 TYR A CA 1
ATOM 921 C C . TYR A 1 116 ? 33.918 3.737 34.921 1.00 21.76 208 TYR A C 1
ATOM 922 O O . TYR A 1 116 ? 32.878 3.564 34.276 1.00 23.35 208 TYR A O 1
ATOM 931 N N . PRO A 1 117 ? 35.118 3.560 34.435 1.00 21.40 209 PRO A N 1
ATOM 932 C CA . PRO A 1 117 ? 36.426 3.899 35.004 1.00 21.12 209 PRO A CA 1
ATOM 933 C C . PRO A 1 117 ? 36.642 5.421 34.973 1.00 22.24 209 PRO A C 1
ATOM 934 O O . PRO A 1 117 ? 36.511 6.149 33.932 1.00 21.82 209 PRO A O 1
ATOM 938 N N . VAL A 1 118 ? 36.960 6.009 36.133 1.00 20.26 210 VAL A N 1
ATOM 939 C CA . VAL A 1 118 ? 37.136 7.459 36.180 1.00 19.24 210 VAL A CA 1
ATOM 940 C C . VAL A 1 118 ? 38.051 7.851 37.346 1.00 19.56 210 VAL A C 1
ATOM 941 O O . VAL A 1 118 ? 37.994 7.223 38.385 1.00 19.84 210 VAL A O 1
ATOM 945 N N . PHE A 1 119 ? 38.852 8.861 37.122 1.00 18.66 211 PHE A N 1
ATOM 946 C CA . PHE A 1 119 ? 39.725 9.427 38.164 1.00 18.86 211 PHE A CA 1
ATOM 947 C C . PHE A 1 119 ? 39.188 10.828 38.466 1.00 17.75 211 PHE A C 1
ATOM 948 O O . PHE A 1 119 ? 39.035 11.694 37.523 1.00 18.73 211 PHE A O 1
ATOM 956 N N . VAL A 1 120 ? 38.921 11.144 39.764 1.00 16.80 212 VAL A N 1
ATOM 957 C CA . VAL A 1 120 ? 38.380 12.424 40.163 1.00 17.91 212 VAL A CA 1
ATOM 958 C C . VAL A 1 120 ? 39.331 13.016 41.219 1.00 17.44 212 VAL A C 1
ATOM 959 O O . VAL A 1 120 ? 39.569 12.307 42.201 1.00 18.57 212 VAL A O 1
ATOM 963 N N . GLU A 1 121 ? 39.735 14.244 41.064 1.00 16.00 213 GLU A N 1
ATOM 964 C CA . GLU A 1 121 ? 40.705 14.832 42.023 1.00 18.23 213 GLU A CA 1
ATOM 965 C C . GLU A 1 121 ? 40.405 16.305 42.187 1.00 18.93 213 GLU A C 1
ATOM 966 O O . GLU A 1 121 ? 40.109 17.025 41.217 1.00 20.34 213 GLU A O 1
ATOM 972 N N . ALA A 1 122 ? 40.552 16.793 43.441 1.00 17.10 214 ALA A N 1
ATOM 973 C CA . ALA A 1 122 ? 40.411 18.200 43.692 1.00 16.97 214 ALA A CA 1
ATOM 974 C C . ALA A 1 122 ? 41.655 18.694 44.430 1.00 16.75 214 ALA A C 1
ATOM 975 O O . ALA A 1 122 ? 42.237 17.965 45.262 1.00 17.29 214 ALA A O 1
ATOM 977 N N . ARG A 1 123 ? 42.005 19.968 44.215 1.00 17.21 215 ARG A N 1
ATOM 978 C CA . ARG A 1 123 ? 43.021 20.648 44.953 1.00 15.59 215 ARG A CA 1
ATOM 979 C C . ARG A 1 123 ? 42.324 21.659 45.832 1.00 16.74 215 ARG A C 1
ATOM 980 O O . ARG A 1 123 ? 41.712 22.609 45.301 1.00 17.84 215 ARG A O 1
ATOM 988 N N . VAL A 1 124 ? 42.413 21.406 47.124 1.00 17.19 216 VAL A N 1
ATOM 989 C CA . VAL A 1 124 ? 41.609 22.162 48.064 1.00 17.78 216 VAL A CA 1
ATOM 990 C C . VAL A 1 124 ? 42.526 22.773 49.112 1.00 20.61 216 VAL A C 1
ATOM 991 O O . VAL A 1 124 ? 43.534 22.167 49.464 1.00 21.12 216 VAL A O 1
ATOM 995 N N . LYS A 1 125 ? 42.070 23.884 49.682 1.00 19.76 217 LYS A N 1
ATOM 996 C CA . LYS A 1 125 ? 42.670 24.379 50.900 1.00 19.05 217 LYS A CA 1
ATOM 997 C C . LYS A 1 125 ? 41.599 24.298 51.999 1.00 17.40 217 LYS A C 1
ATOM 998 O O . LYS A 1 125 ? 40.656 25.088 52.001 1.00 17.31 217 LYS A O 1
ATOM 1004 N N . ILE A 1 126 ? 41.743 23.269 52.784 1.00 18.45 218 ILE A N 1
ATOM 1005 C CA . ILE A 1 126 ? 40.806 23.010 53.909 1.00 18.13 218 ILE A CA 1
ATOM 1006 C C . ILE A 1 126 ? 40.801 24.235 54.840 1.00 18.14 218 ILE A C 1
ATOM 1007 O O . ILE A 1 126 ? 41.841 24.814 55.121 1.00 20.31 218 ILE A O 1
ATOM 1012 N N . ALA A 1 127 ? 39.610 24.643 55.265 1.00 16.94 219 ALA A N 1
ATOM 1013 C CA . ALA A 1 127 ? 39.454 25.786 56.165 1.00 18.64 219 ALA A CA 1
ATOM 1014 C C . ALA A 1 127 ? 40.207 25.548 57.480 1.00 17.49 219 ALA A C 1
ATOM 1015 O O . ALA A 1 127 ? 40.126 24.473 58.051 1.00 19.73 219 ALA A O 1
ATOM 1017 N N . ASP A 1 128 ? 40.887 26.632 57.925 1.00 18.48 220 ASP A N 1
ATOM 1018 C CA . ASP A 1 128 ? 41.525 26.579 59.217 1.00 19.65 220 ASP A CA 1
ATOM 1019 C C . ASP A 1 128 ? 40.506 27.009 60.266 1.00 18.80 220 ASP A C 1
ATOM 1020 O O . ASP A 1 128 ? 40.606 28.049 60.836 1.00 20.30 220 ASP A O 1
ATOM 1025 N N . ALA A 1 129 ? 39.538 26.141 60.436 1.00 18.60 221 ALA A N 1
ATOM 1026 C CA . ALA A 1 129 ? 38.320 26.418 61.228 1.00 20.78 221 ALA A CA 1
ATOM 1027 C C . ALA A 1 129 ? 37.725 25.094 61.660 1.00 18.92 221 ALA A C 1
ATOM 1028 O O . ALA A 1 129 ? 37.999 24.045 61.091 1.00 18.87 221 ALA A O 1
ATOM 1030 N N . VAL A 1 130 ? 36.895 25.115 62.693 1.00 17.59 222 VAL A N 1
ATOM 1031 C CA . VAL A 1 130 ? 36.351 23.877 63.257 1.00 18.66 222 VAL A CA 1
ATOM 1032 C C . VAL A 1 130 ? 35.023 23.530 62.574 1.00 19.39 222 VAL A C 1
ATOM 1033 O O . VAL A 1 130 ? 33.928 23.872 63.114 1.00 19.65 222 VAL A O 1
ATOM 1037 N N . PHE A 1 131 ? 35.108 22.892 61.386 1.00 18.74 223 PHE A N 1
ATOM 1038 C CA . PHE A 1 131 ? 33.924 22.389 60.712 1.00 18.37 223 PHE A CA 1
ATOM 1039 C C . PHE A 1 131 ? 34.357 21.375 59.664 1.00 17.65 223 PHE A C 1
ATOM 1040 O O . PHE A 1 131 ? 35.551 21.335 59.305 1.00 18.88 223 PHE A O 1
ATOM 1048 N N . ALA A 1 132 ? 33.402 20.648 59.129 1.00 17.90 224 ALA A N 1
ATOM 1049 C CA . ALA A 1 132 ? 33.658 19.602 58.126 1.00 19.23 224 ALA A CA 1
ATOM 1050 C C . ALA A 1 132 ? 33.879 20.224 56.756 1.00 18.39 224 ALA A C 1
ATOM 1051 O O . ALA A 1 132 ? 33.189 21.165 56.378 1.00 18.17 224 ALA A O 1
ATOM 1053 N N . ASN A 1 133 ? 34.926 19.708 56.073 1.00 16.37 225 ASN A N 1
ATOM 1054 C CA . ASN A 1 133 ? 35.297 20.089 54.731 1.00 18.04 225 ASN A CA 1
ATOM 1055 C C . ASN A 1 133 ? 35.223 18.792 53.905 1.00 17.70 225 ASN A C 1
ATOM 1056 O O . ASN A 1 133 ? 36.018 17.895 54.118 1.00 18.91 225 ASN A O 1
ATOM 1061 N N . ASN A 1 134 ? 34.252 18.691 52.979 1.00 17.49 226 ASN A N 1
ATOM 1062 C CA . ASN A 1 134 ? 33.898 17.413 52.382 1.00 19.15 226 ASN A CA 1
ATOM 1063 C C . ASN A 1 134 ? 33.989 17.473 50.835 1.00 18.42 226 ASN A C 1
ATOM 1064 O O . ASN A 1 134 ? 33.599 18.443 50.236 1.00 18.94 226 ASN A O 1
ATOM 1069 N N . VAL A 1 135 ? 34.488 16.404 50.271 1.00 17.76 227 VAL A N 1
ATOM 1070 C CA . VAL A 1 135 ? 34.512 16.152 48.831 1.00 18.69 227 VAL A CA 1
ATOM 1071 C C . VAL A 1 135 ? 33.998 14.713 48.651 1.00 19.33 227 VAL A C 1
ATOM 1072 O O . VAL A 1 135 ? 34.593 13.763 49.155 1.00 19.31 227 VAL A O 1
ATOM 1076 N N . TRP A 1 136 ? 32.860 14.558 47.974 1.00 19.14 228 TRP A N 1
ATOM 1077 C CA . TRP A 1 136 ? 32.249 13.247 47.931 1.00 19.01 228 TR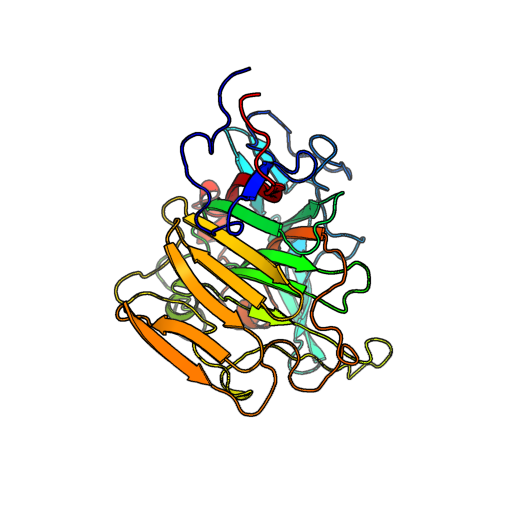P A CA 1
ATOM 1078 C C . TRP A 1 136 ? 31.349 13.139 46.707 1.00 20.36 228 TRP A C 1
ATOM 1079 O O . TRP A 1 136 ? 31.135 14.109 46.040 1.00 19.99 228 TRP A O 1
ATOM 1090 N N . MET A 1 137 ? 30.898 11.934 46.447 1.00 18.10 229 MET A N 1
ATOM 1091 C CA . MET A 1 137 ? 30.123 11.695 45.239 1.00 18.99 229 MET A CA 1
ATOM 1092 C C . MET A 1 137 ? 28.928 10.808 45.601 1.00 19.32 229 MET A C 1
ATOM 1093 O O . MET A 1 137 ? 29.050 9.920 46.440 1.00 18.62 229 MET A O 1
ATOM 1098 N N . ILE A 1 138 ? 27.799 11.005 44.921 1.00 20.10 230 ILE A N 1
ATOM 1099 C CA . ILE A 1 138 ? 26.633 10.143 45.255 1.00 20.84 230 ILE A CA 1
ATOM 1100 C C . ILE A 1 138 ? 25.743 9.981 44.025 1.00 20.39 230 ILE A C 1
ATOM 1101 O O . ILE A 1 138 ? 25.678 10.862 43.172 1.00 20.70 230 ILE A O 1
ATOM 1106 N N . SER A 1 139 ? 25.198 8.770 43.944 1.00 21.12 231 SER A N 1
ATOM 1107 C CA . SER A 1 139 ? 24.241 8.448 42.852 1.00 21.07 231 SER A CA 1
ATOM 1108 C C . SER A 1 139 ? 22.926 9.215 43.028 1.00 23.75 231 SER A C 1
ATOM 1109 O O . SER A 1 139 ? 22.560 9.672 44.106 1.00 22.01 231 SER A O 1
ATOM 1112 N N . ASP A 1 140 ? 22.205 9.383 41.909 1.00 22.32 232 ASP A N 1
ATOM 1113 C CA . ASP A 1 140 ? 20.998 10.168 41.936 1.00 24.51 232 ASP A CA 1
ATOM 1114 C C . ASP A 1 140 ? 19.946 9.578 42.885 1.00 24.79 232 ASP A C 1
ATOM 1115 O O . ASP A 1 140 ? 19.168 10.342 43.459 1.00 26.49 232 ASP A O 1
ATOM 1120 N N . ASP A 1 141 ? 19.980 8.285 43.094 1.00 25.36 233 ASP A N 1
ATOM 1121 C CA . ASP A 1 141 ? 19.004 7.621 43.978 1.00 28.40 233 ASP A CA 1
ATOM 1122 C C . ASP A 1 141 ? 19.512 7.512 45.409 1.00 28.47 233 ASP A C 1
ATOM 1123 O O . ASP A 1 141 ? 18.826 6.964 46.233 1.00 27.86 233 ASP A O 1
ATOM 1128 N N . ASP A 1 142 ? 20.698 8.088 45.692 1.00 26.36 234 ASP A N 1
ATOM 1129 C CA . ASP A 1 142 ? 21.231 8.086 47.046 1.00 26.29 234 ASP A CA 1
ATOM 1130 C C . ASP A 1 142 ? 21.628 6.698 47.548 1.00 24.73 234 ASP A C 1
ATOM 1131 O O . ASP A 1 142 ? 21.897 6.542 48.745 1.00 27.57 234 ASP A O 1
ATOM 1136 N N . TYR A 1 143 ? 21.758 5.711 46.693 1.00 22.96 235 TYR A N 1
ATOM 1137 C CA . TYR A 1 143 ? 22.060 4.368 47.119 1.00 24.89 235 TYR A CA 1
ATOM 1138 C C . TYR A 1 143 ? 23.572 4.085 47.137 1.00 22.29 235 TYR A C 1
ATOM 1139 O O . TYR A 1 143 ? 24.017 3.115 47.802 1.00 23.47 235 TYR A O 1
ATOM 1148 N N . GLU A 1 144 ? 24.366 4.828 46.343 1.00 22.90 236 GLU A N 1
ATOM 1149 C CA . GLU A 1 144 ? 25.786 4.491 46.198 1.00 20.40 236 GLU A CA 1
ATOM 1150 C C . GLU A 1 144 ? 26.599 5.786 46.280 1.00 21.06 236 GLU A C 1
ATOM 1151 O O . GLU A 1 144 ? 26.278 6.760 45.641 1.00 20.92 236 GLU A O 1
ATOM 1157 N N . GLU A 1 145 ? 27.619 5.789 47.112 1.00 20.68 237 GLU A N 1
ATOM 1158 C CA . GLU A 1 145 ? 28.377 7.024 47.450 1.00 21.05 237 GLU A CA 1
ATOM 1159 C C . GLU A 1 145 ? 29.874 6.684 47.553 1.00 19.87 237 GLU A C 1
ATOM 1160 O O . GLU A 1 145 ? 30.241 5.651 48.101 1.00 20.08 237 GLU A O 1
ATOM 1166 N N . ILE A 1 146 ? 30.733 7.625 47.142 1.00 20.10 238 ILE A N 1
ATOM 1167 C CA . ILE A 1 146 ? 32.160 7.509 47.379 1.00 18.71 238 ILE A CA 1
ATOM 1168 C C . ILE A 1 146 ? 32.647 8.769 48.093 1.00 18.92 238 ILE A C 1
ATOM 1169 O O . ILE A 1 146 ? 32.381 9.843 47.641 1.00 21.83 238 ILE A O 1
ATOM 1174 N N . ASP A 1 147 ? 33.375 8.604 49.182 1.00 19.13 239 ASP A N 1
ATOM 1175 C CA . ASP A 1 147 ? 33.870 9.755 49.960 1.00 19.73 239 ASP A CA 1
ATOM 1176 C C . ASP A 1 147 ? 35.378 9.923 49.687 1.00 20.18 239 ASP A C 1
ATOM 1177 O O . ASP A 1 147 ? 36.200 9.087 50.196 1.00 23.71 239 ASP A O 1
ATOM 1182 N N . ILE A 1 148 ? 35.657 11.010 48.915 1.00 18.23 240 ILE A N 1
ATOM 1183 C CA . ILE A 1 148 ? 36.985 11.355 48.524 1.00 16.57 240 ILE A CA 1
ATOM 1184 C C . ILE A 1 148 ? 37.726 11.923 49.741 1.00 19.82 240 ILE A C 1
ATOM 1185 O O . ILE A 1 148 ? 38.873 11.600 49.982 1.00 18.25 240 ILE A O 1
ATOM 1190 N N . CYS A 1 149 ? 37.053 12.784 50.464 1.00 21.41 241 CYS A N 1
ATOM 1191 C CA . CYS A 1 149 ? 37.670 13.459 51.633 1.00 22.37 241 CYS A CA 1
ATOM 1192 C C . CYS A 1 149 ? 36.553 13.876 52.593 1.00 20.60 241 CYS A C 1
ATOM 1193 O O . CYS A 1 149 ? 35.666 14.605 52.173 1.00 19.86 241 CYS A O 1
ATOM 1196 N N . GLU A 1 150 ? 36.596 13.428 53.846 1.00 20.27 242 GLU A N 1
ATOM 1197 C CA . GLU A 1 150 ? 35.871 14.064 54.910 1.00 20.16 242 GLU A CA 1
ATOM 1198 C C . GLU A 1 150 ? 36.917 14.443 55.946 1.00 22.32 242 GLU A C 1
ATOM 1199 O O . GLU A 1 150 ? 37.694 13.604 56.401 1.00 20.21 242 GLU A O 1
ATOM 1205 N N . ASN A 1 151 ? 36.999 15.720 56.224 1.00 19.30 243 ASN A N 1
ATOM 1206 C CA . ASN A 1 151 ? 38.019 16.257 57.099 1.00 21.51 243 ASN A CA 1
ATOM 1207 C C . ASN A 1 151 ? 37.392 17.345 57.947 1.00 19.37 243 ASN A C 1
ATOM 1208 O O . ASN A 1 151 ? 36.377 17.921 57.499 1.00 20.84 243 ASN A O 1
ATOM 1213 N N . TYR A 1 152 ? 37.919 17.551 59.132 1.00 19.75 244 TYR A N 1
ATOM 1214 C CA . TYR A 1 152 ? 37.274 18.400 60.087 1.00 20.29 244 TYR A CA 1
ATOM 1215 C C . TYR A 1 152 ? 38.016 19.679 60.395 1.00 19.95 244 TYR A C 1
ATOM 1216 O O . TYR A 1 152 ? 37.792 20.312 61.465 1.00 20.01 244 TYR A O 1
ATOM 1225 N N . GLY A 1 153 ? 38.913 20.154 59.549 1.00 18.54 245 GLY A N 1
ATOM 1226 C CA . GLY A 1 153 ? 39.400 21.508 59.597 1.00 20.60 245 GLY A CA 1
ATOM 1227 C C . GLY A 1 153 ? 40.593 21.685 60.549 1.00 20.35 245 GLY A C 1
ATOM 1228 O O . GLY A 1 153 ? 41.521 20.850 60.624 1.00 21.91 245 GLY A O 1
ATOM 1229 N N . GLY A 1 154 ? 40.551 22.789 61.256 1.00 19.79 246 GLY A N 1
ATOM 1230 C CA . GLY A 1 154 ? 41.674 23.226 62.060 1.00 19.31 246 GLY A CA 1
ATOM 1231 C C . GLY A 1 154 ? 41.474 23.019 63.545 1.00 22.31 246 GLY A C 1
ATOM 1232 O O . GLY A 1 154 ? 40.502 22.426 63.977 1.00 20.13 246 GLY A O 1
ATOM 1233 N N . LEU A 1 155 ? 42.376 23.585 64.354 1.00 21.39 247 LEU A N 1
ATOM 1234 C CA . LEU A 1 155 ? 42.324 23.338 65.785 1.00 22.37 247 LEU A CA 1
ATOM 1235 C C . LEU A 1 155 ? 41.555 24.423 66.547 1.00 23.63 247 LEU A C 1
ATOM 1236 O O . LEU A 1 155 ? 41.305 24.224 67.724 1.00 25.38 247 LEU A O 1
ATOM 1241 N N . GLY A 1 156 ? 41.266 25.545 65.927 1.00 20.90 248 GLY A N 1
ATOM 1242 C CA . GLY A 1 156 ? 40.571 26.645 66.500 1.00 23.85 248 GLY A CA 1
ATOM 1243 C C . GLY A 1 156 ? 41.512 27.558 67.278 1.00 24.65 248 GLY A C 1
ATOM 1244 O O . GLY A 1 156 ? 42.742 27.377 67.302 1.00 27.39 248 GLY A O 1
ATOM 1245 N N . ASP A 1 157 ? 40.909 28.559 67.867 1.00 25.40 249 ASP A N 1
ATOM 1246 C CA . ASP A 1 157 ? 41.624 29.503 68.755 1.00 28.38 249 ASP A CA 1
ATOM 1247 C C . ASP A 1 157 ? 41.837 28.816 70.105 1.00 28.40 249 ASP A C 1
ATOM 1248 O O . ASP A 1 157 ? 41.217 27.816 70.448 1.00 28.08 249 ASP A O 1
ATOM 1253 N N . PRO A 1 158 ? 42.787 29.397 70.897 1.00 30.37 250 PRO A N 1
ATOM 1254 C CA . PRO A 1 158 ? 43.058 28.834 72.214 1.00 32.44 250 PRO A CA 1
ATOM 1255 C C . PRO A 1 158 ? 41.785 28.830 73.056 1.00 31.02 250 PRO A C 1
ATOM 1256 O O . PRO A 1 158 ? 40.877 29.617 72.823 1.00 35.17 250 PRO A O 1
ATOM 1260 N N . GLY A 1 159 ? 41.741 27.922 74.014 1.00 34.67 251 GLY A N 1
ATOM 1261 C CA . GLY A 1 159 ? 40.672 27.933 75.012 1.00 34.96 251 GLY A CA 1
ATOM 1262 C C . GLY A 1 159 ? 39.745 26.744 74.909 1.00 39.71 251 GLY A C 1
ATOM 1263 O O . GLY A 1 159 ? 38.849 26.607 75.738 1.00 34.83 251 GLY A O 1
ATOM 1264 N N . ARG A 1 160 ? 39.931 25.871 73.893 1.00 32.31 252 ARG A N 1
ATOM 1265 C CA . ARG A 1 160 ? 39.054 24.739 73.795 1.00 26.16 252 ARG A CA 1
ATOM 1266 C C . ARG A 1 160 ? 39.498 23.652 74.752 1.00 27.63 252 ARG A C 1
ATOM 1267 O O . ARG A 1 160 ? 40.695 23.324 74.799 1.00 29.17 252 ARG A O 1
ATOM 1275 N N . THR A 1 161 ? 38.546 23.059 75.459 1.00 29.26 253 THR A N 1
ATOM 1276 C CA . THR A 1 161 ? 38.808 21.971 76.355 1.00 29.66 253 THR A CA 1
ATOM 1277 C C . THR A 1 161 ? 37.769 20.873 76.183 1.00 27.49 253 THR A C 1
ATOM 1278 O O . THR A 1 161 ? 36.708 21.036 75.567 1.00 26.88 253 THR A O 1
ATOM 1282 N N . GLY A 1 162 ? 38.067 19.716 76.746 1.00 26.71 254 GLY A N 1
ATOM 1283 C CA . GLY A 1 162 ? 37.160 18.572 76.715 1.00 27.42 254 GLY A CA 1
ATOM 1284 C C . GLY A 1 162 ? 36.750 18.156 75.307 1.00 29.56 254 GLY A C 1
ATOM 1285 O O . GLY A 1 162 ? 37.576 18.068 74.367 1.00 25.82 254 GLY A O 1
ATOM 1286 N N . THR A 1 163 ? 35.463 17.992 75.108 1.00 25.71 255 THR A N 1
ATOM 1287 C CA . THR A 1 163 ? 34.935 17.488 73.817 1.00 24.50 255 THR A CA 1
ATOM 1288 C C . THR A 1 163 ? 35.063 18.554 72.719 1.00 22.64 255 THR A C 1
ATOM 1289 O O . THR A 1 163 ? 34.969 18.201 71.545 1.00 24.39 255 THR A O 1
ATOM 1293 N N . ALA A 1 164 ? 35.303 19.756 73.115 1.00 21.08 256 ALA A N 1
ATOM 1294 C CA . ALA A 1 164 ? 35.395 20.881 72.123 1.00 21.61 256 ALA A CA 1
ATOM 1295 C C . ALA A 1 164 ? 36.774 20.859 71.444 1.00 20.50 256 ALA A C 1
ATOM 1296 O O . ALA A 1 164 ? 36.990 21.630 70.472 1.00 21.10 256 ALA A O 1
ATOM 1298 N N . MET A 1 165 ? 37.715 20.068 71.986 1.00 21.10 257 MET A N 1
ATOM 1299 C CA . MET A 1 165 ? 39.018 19.999 71.330 1.00 21.33 257 MET A CA 1
ATOM 1300 C C . MET A 1 165 ? 38.844 19.271 70.001 1.00 21.09 257 MET A C 1
ATOM 1301 O O . MET A 1 165 ? 38.250 18.224 69.928 1.00 21.94 257 MET A O 1
ATOM 1306 N N . ASN A 1 166 ? 39.507 19.821 68.976 1.00 20.35 258 ASN A N 1
ATOM 1307 C CA . ASN A 1 166 ? 39.354 19.212 67.638 1.00 20.26 258 ASN A CA 1
ATOM 1308 C C . ASN A 1 166 ? 40.594 18.440 67.153 1.00 23.30 258 ASN A C 1
ATOM 1309 O O . ASN A 1 166 ? 40.641 18.008 66.010 1.00 21.35 258 ASN A O 1
ATOM 1314 N N . ALA A 1 167 ? 41.612 18.245 67.975 1.00 22.23 259 ALA A N 1
ATOM 1315 C CA . ALA A 1 167 ? 42.875 17.622 67.509 1.00 23.84 259 ALA A CA 1
ATOM 1316 C C . ALA A 1 167 ? 42.685 16.266 66.867 1.00 23.83 259 ALA A C 1
ATOM 1317 O O . ALA A 1 167 ? 43.249 16.047 65.753 1.00 23.98 259 ALA A O 1
ATOM 1319 N N . TRP A 1 168 ? 41.922 15.316 67.436 1.00 25.75 260 TRP A N 1
ATOM 1320 C CA . TRP A 1 168 ? 41.785 13.995 66.788 1.00 28.16 260 TRP A CA 1
ATOM 1321 C C . TRP A 1 168 ? 41.183 14.146 65.411 1.00 28.11 260 TRP A C 1
ATOM 1322 O O . TRP A 1 168 ? 41.548 13.507 64.400 1.00 26.95 260 TRP A O 1
ATOM 1333 N N . PHE A 1 169 ? 40.128 14.963 65.287 1.00 21.65 261 PHE A N 1
ATOM 1334 C CA . PHE A 1 169 ? 39.409 15.090 64.116 1.00 23.55 261 PHE A CA 1
ATOM 1335 C C . PHE A 1 169 ? 40.281 15.786 63.072 1.00 28.92 261 PHE A C 1
ATOM 1336 O O . PHE A 1 169 ? 40.296 15.327 61.957 1.00 32.11 261 PHE A O 1
ATOM 1344 N N . ALA A 1 170 ? 41.027 16.814 63.456 1.00 20.52 262 ALA A N 1
ATOM 1345 C CA . ALA A 1 170 ? 41.685 17.649 62.446 1.00 19.01 262 ALA A CA 1
ATOM 1346 C C . ALA A 1 170 ? 42.787 16.845 61.759 1.00 19.87 262 ALA A C 1
ATOM 1347 O O . ALA A 1 170 ? 43.167 17.199 60.642 1.00 16.58 262 ALA A O 1
ATOM 1349 N N . LYS A 1 171 ? 43.363 15.847 62.383 1.00 17.99 263 LYS A N 1
ATOM 1350 C CA . LYS A 1 171 ? 44.516 15.236 61.778 1.00 18.23 263 LYS A CA 1
ATOM 1351 C C . LYS A 1 171 ? 44.147 14.223 60.684 1.00 17.68 263 LYS A C 1
ATOM 1352 O O . LYS A 1 171 ? 45.013 13.786 59.926 1.00 17.78 263 LYS A O 1
ATOM 1358 N N . HIS A 1 172 ? 42.882 13.843 60.619 1.00 18.50 264 HIS A N 1
ATOM 1359 C CA . HIS A 1 172 ? 42.452 12.761 59.759 1.00 20.42 264 HIS A CA 1
ATOM 1360 C C . HIS A 1 172 ? 41.853 13.268 58.438 1.00 27.53 264 HIS A C 1
ATOM 1361 O O . HIS A 1 172 ? 41.460 14.441 58.238 1.00 28.30 264 HIS A O 1
ATOM 1368 N N . ILE A 1 173 ? 41.921 12.372 57.481 1.00 20.43 265 ILE A N 1
ATOM 1369 C CA . ILE A 1 173 ? 41.070 12.427 56.250 1.00 19.43 265 ILE A CA 1
ATOM 1370 C C . ILE A 1 173 ? 40.350 11.081 56.196 1.00 18.96 265 ILE A C 1
ATOM 1371 O O . ILE A 1 173 ? 40.987 10.043 56.062 1.00 18.59 265 ILE A O 1
ATOM 1376 N N . HIS A 1 174 ? 39.028 11.118 56.189 1.00 17.50 266 HIS A N 1
ATOM 1377 C CA . HIS A 1 174 ? 38.232 9.916 56.029 1.00 22.52 266 HIS A CA 1
ATOM 1378 C C . HIS A 1 174 ? 38.179 9.480 54.566 1.00 20.65 266 HIS A C 1
ATOM 1379 O O . HIS A 1 174 ? 37.830 10.286 53.758 1.00 21.02 266 HIS A O 1
ATOM 1386 N N . LEU A 1 175 ? 38.605 8.235 54.255 1.00 17.87 267 LEU A N 1
ATOM 1387 C CA . LEU A 1 175 ? 38.632 7.683 52.902 1.00 18.03 267 LEU A CA 1
ATOM 1388 C C . LEU A 1 175 ? 37.651 6.500 52.937 1.00 18.37 267 LEU A C 1
ATOM 1389 O O . LEU A 1 175 ? 37.954 5.493 53.585 1.00 20.76 267 LEU A O 1
ATOM 1394 N N . SER A 1 176 ? 36.530 6.667 52.279 1.00 18.26 268 SER A N 1
ATOM 1395 C CA . SER A 1 176 ? 35.469 5.684 52.472 1.00 18.82 268 SER A CA 1
ATOM 1396 C C . SER A 1 176 ? 34.479 5.723 51.317 1.00 20.94 268 SER A C 1
ATOM 1397 O O . SER A 1 176 ? 34.684 6.397 50.291 1.00 19.69 268 SER A O 1
ATOM 1400 N N . HIS A 1 177 ? 33.423 4.948 51.455 1.00 20.33 269 HIS A N 1
ATOM 1401 C CA . HIS A 1 177 ? 32.294 4.920 50.507 1.00 19.29 269 HIS A CA 1
ATOM 1402 C C . HIS A 1 177 ? 31.120 4.272 51.243 1.00 19.94 269 HIS A C 1
ATOM 1403 O O . HIS A 1 177 ? 31.343 3.646 52.285 1.00 20.13 269 HIS A O 1
ATOM 1410 N N . HIS A 1 178 ? 29.907 4.379 50.679 1.00 20.55 270 HIS A N 1
ATOM 1411 C CA . HIS A 1 178 ? 28.710 3.771 51.331 1.00 22.13 270 HIS A CA 1
ATOM 1412 C C . HIS A 1 178 ? 27.879 3.088 50.246 1.00 22.51 270 HIS A C 1
ATOM 1413 O O . HIS A 1 178 ? 27.792 3.635 49.138 1.00 22.82 270 HIS A O 1
ATOM 1420 N N . VAL A 1 179 ? 27.328 1.943 50.620 1.00 21.56 271 VAL A N 1
ATOM 1421 C CA A VAL A 1 179 ? 26.190 1.429 49.866 0.50 22.68 271 VAL A CA 1
ATOM 1422 C CA B VAL A 1 179 ? 26.238 1.304 49.892 0.50 22.51 271 VAL A CA 1
ATOM 1423 C C . VAL A 1 179 ? 25.046 1.205 50.856 1.00 22.63 271 VAL A C 1
ATOM 1424 O O . VAL A 1 179 ? 25.202 0.639 51.941 1.00 23.26 271 VAL A O 1
ATOM 1431 N N . PHE A 1 180 ? 23.890 1.700 50.432 1.00 22.56 272 PHE A N 1
ATOM 1432 C CA . PHE A 1 180 ? 22.718 1.704 51.218 1.00 24.28 272 PHE A CA 1
ATOM 1433 C C . PHE A 1 180 ? 21.758 0.602 50.746 1.00 25.72 272 PHE A C 1
ATOM 1434 O O . PHE A 1 180 ? 21.925 0.036 49.680 1.00 27.05 272 PHE A O 1
ATOM 1442 N N . ASN A 1 181 ? 20.767 0.342 51.593 1.00 30.63 273 ASN A N 1
ATOM 1443 C CA . ASN A 1 181 ? 19.765 -0.674 51.259 1.00 33.03 273 ASN A CA 1
ATOM 1444 C C . ASN A 1 181 ? 18.444 -0.248 51.898 1.00 34.22 273 ASN A C 1
ATOM 1445 O O . ASN A 1 181 ? 18.424 0.280 52.998 1.00 31.80 273 ASN A O 1
ATOM 1450 N N . ASN A 1 182 ? 17.344 -0.451 51.178 1.00 37.58 274 ASN A N 1
ATOM 1451 C CA . ASN A 1 182 ? 15.996 -0.231 51.768 1.00 42.27 274 ASN A CA 1
ATOM 1452 C C . ASN A 1 182 ? 15.803 1.209 52.247 1.00 46.56 274 ASN A C 1
ATOM 1453 O O . ASN A 1 182 ? 15.320 1.435 53.392 1.00 41.13 274 ASN A O 1
ATOM 1458 N N . ARG A 1 183 ? 16.145 2.190 51.405 1.00 43.96 275 ARG A N 1
ATOM 1459 C CA . ARG A 1 183 ? 15.969 3.606 51.820 1.00 53.14 275 ARG A CA 1
ATOM 1460 C C . ARG A 1 183 ? 14.473 3.987 51.909 1.00 57.60 275 ARG A C 1
ATOM 1461 O O . ARG A 1 183 ? 14.147 5.051 52.452 1.00 61.43 275 ARG A O 1
ATOM 1469 N N . HIS A 1 184 ? 13.568 3.149 51.390 1.00 62.33 276 HIS A N 1
ATOM 1470 C CA . HIS A 1 184 ? 12.117 3.347 51.620 1.00 70.63 276 HIS A CA 1
ATOM 1471 C C . HIS A 1 184 ? 11.784 3.128 53.106 1.00 65.63 276 HIS A C 1
ATOM 1472 O O . HIS A 1 184 ? 10.868 3.780 53.598 1.00 71.93 276 HIS A O 1
ATOM 1479 N N . LEU A 1 185 ? 12.500 2.246 53.824 1.00 58.21 277 LEU A N 1
ATOM 1480 C CA . LEU A 1 185 ? 12.317 2.115 55.297 1.00 59.42 277 LEU A CA 1
ATOM 1481 C C . LEU A 1 185 ? 12.948 3.321 56.024 1.00 62.15 277 LEU A C 1
ATOM 1482 O O . LEU A 1 185 ? 13.823 4.027 55.477 1.00 61.17 277 LEU A O 1
ATOM 1487 N N . THR A 1 186 ? 12.495 3.546 57.265 1.00 59.99 278 THR A N 1
ATOM 1488 C CA . THR A 1 186 ? 13.088 4.534 58.205 1.00 68.28 278 THR A CA 1
ATOM 1489 C C . THR A 1 186 ? 14.455 4.038 58.684 1.00 66.66 278 THR A C 1
ATOM 1490 O O . THR A 1 186 ? 15.413 4.811 58.754 1.00 73.62 278 THR A O 1
ATOM 1494 N N . ASN A 1 187 ? 14.482 2.751 59.043 1.00 68.01 279 ASN A N 1
ATOM 1495 C CA . ASN A 1 187 ? 15.688 2.003 59.455 1.00 71.25 279 ASN A CA 1
ATOM 1496 C C . ASN A 1 187 ? 16.347 1.349 58.219 1.00 61.60 279 ASN A C 1
ATOM 1497 O O . ASN A 1 187 ? 16.456 0.107 58.112 1.00 56.97 279 ASN A O 1
ATOM 1502 N N . PHE A 1 188 ? 16.781 2.189 57.272 1.00 57.17 280 PHE A N 1
ATOM 1503 C CA . PHE A 1 188 ? 17.507 1.719 56.083 1.00 48.64 280 PHE A CA 1
ATOM 1504 C C . PHE A 1 188 ? 18.911 1.254 56.505 1.00 42.28 280 PHE A C 1
ATOM 1505 O O . PHE A 1 188 ? 19.349 1.530 57.606 1.00 42.18 280 PHE A O 1
ATOM 1513 N N . ASP A 1 189 ? 19.565 0.453 55.683 1.00 32.96 281 ASP A N 1
ATOM 1514 C CA . ASP A 1 189 ? 20.844 -0.044 56.010 1.00 30.56 281 ASP A CA 1
ATOM 1515 C C . ASP A 1 189 ? 21.895 0.867 55.347 1.00 28.82 281 ASP A C 1
ATOM 1516 O O . ASP A 1 189 ? 21.685 1.377 54.266 1.00 27.70 281 ASP A O 1
ATOM 1521 N N . ASP A 1 190 ? 23.030 0.956 56.008 1.00 29.77 282 ASP A N 1
ATOM 1522 C CA . ASP A 1 190 ? 24.194 1.695 55.456 1.00 27.58 282 ASP A CA 1
ATOM 1523 C C . ASP A 1 190 ? 2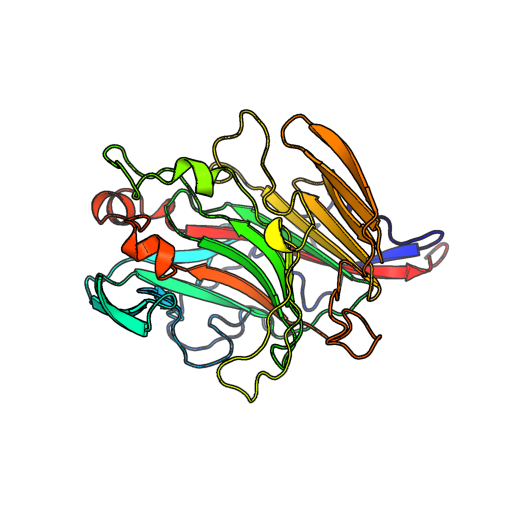5.470 0.897 55.713 1.00 24.32 282 ASP A C 1
ATOM 1524 O O . ASP A 1 190 ? 25.916 0.780 56.887 1.00 27.05 282 ASP A O 1
ATOM 1529 N N . TYR A 1 191 ? 26.098 0.345 54.683 1.00 22.19 283 TYR A N 1
ATOM 1530 C CA . TYR A 1 191 ? 27.385 -0.271 54.817 1.00 22.45 283 TYR A CA 1
ATOM 1531 C C . TYR A 1 191 ? 28.470 0.732 54.387 1.00 21.64 283 TYR A C 1
ATOM 1532 O O . TYR A 1 191 ? 28.434 1.238 53.253 1.00 19.72 283 TYR A O 1
ATOM 1541 N N . GLN A 1 192 ? 29.437 0.939 55.275 1.00 22.46 284 GLN A N 1
ATOM 1542 C CA . GLN A 1 192 ? 30.703 1.518 54.849 1.00 23.83 284 GLN A CA 1
ATOM 1543 C C . GLN A 1 192 ? 31.819 0.746 55.507 1.00 21.90 284 GLN A C 1
ATOM 1544 O O . GLN A 1 192 ? 31.667 0.270 56.630 1.00 22.32 284 GLN A O 1
ATOM 1550 N N . PRO A 1 193 ? 32.942 0.655 54.830 1.00 20.43 285 PRO A N 1
ATOM 1551 C CA . PRO A 1 193 ? 34.109 0.075 55.491 1.00 20.89 285 PRO A CA 1
ATOM 1552 C C . PRO A 1 193 ? 34.459 0.903 56.724 1.00 19.75 285 PRO A C 1
ATOM 1553 O O . PRO A 1 193 ? 34.337 2.120 56.717 1.00 19.89 285 PRO A O 1
ATOM 1557 N N . ARG A 1 194 ? 34.746 0.194 57.832 1.00 19.98 286 ARG A N 1
ATOM 1558 C CA . ARG A 1 194 ? 35.125 0.808 59.093 1.00 18.37 286 ARG A CA 1
ATOM 1559 C C . ARG A 1 194 ? 35.600 -0.313 60.013 1.00 19.85 286 ARG A C 1
ATOM 1560 O O . ARG A 1 194 ? 35.404 -1.532 59.704 1.00 21.36 286 ARG A O 1
ATOM 1568 N N . ASP A 1 195 ? 36.199 0.084 61.093 1.00 20.64 287 ASP A N 1
ATOM 1569 C CA . ASP A 1 195 ? 36.830 -0.897 62.018 1.00 19.81 287 ASP A CA 1
ATOM 1570 C C . ASP A 1 195 ? 35.805 -1.959 62.454 1.00 20.99 287 ASP A C 1
ATOM 1571 O O . ASP A 1 195 ? 36.184 -3.152 62.459 1.00 22.67 287 ASP A O 1
ATOM 1576 N N . GLU A 1 196 ? 34.595 -1.522 62.769 1.00 21.18 288 GLU A N 1
ATOM 1577 C CA . GLU A 1 196 ? 33.523 -2.368 63.311 1.00 23.74 288 GLU A CA 1
ATOM 1578 C C . GLU A 1 196 ? 33.039 -3.335 62.236 1.00 25.05 288 GLU A C 1
ATOM 1579 O O . GLU A 1 196 ? 32.421 -4.359 62.575 1.00 28.16 288 GLU A O 1
ATOM 1585 N N . GLU A 1 197 ? 33.332 -3.077 60.956 1.00 23.01 289 GLU A N 1
ATOM 1586 C CA . GLU A 1 197 ? 32.991 -4.020 59.893 1.00 24.61 289 GLU A CA 1
ATOM 1587 C C . GLU A 1 197 ? 34.211 -4.857 59.483 1.00 24.09 289 GLU A C 1
ATOM 1588 O O . GLU A 1 197 ? 34.109 -5.699 58.577 1.00 26.02 289 GLU A O 1
ATOM 1594 N N . GLY A 1 198 ? 35.357 -4.662 60.112 1.00 22.63 290 GLY A N 1
ATOM 1595 C CA . GLY A 1 198 ? 36.541 -5.404 59.810 1.00 23.32 290 GLY A CA 1
ATOM 1596 C C . GLY A 1 198 ? 37.313 -4.910 58.605 1.00 25.03 290 GLY A C 1
ATOM 1597 O O . GLY A 1 198 ? 38.069 -5.661 58.004 1.00 26.98 290 GLY A O 1
ATOM 1598 N N . VAL A 1 199 ? 37.187 -3.606 58.301 1.00 22.14 291 VAL A N 1
ATOM 1599 C CA . VAL A 1 199 ? 37.967 -3.016 57.237 1.00 20.27 291 VAL A CA 1
ATOM 1600 C C . VAL A 1 199 ? 38.683 -1.773 57.809 1.00 21.17 291 VAL A C 1
ATOM 1601 O O . VAL A 1 199 ? 38.012 -0.770 58.080 1.00 21.31 291 VAL A O 1
ATOM 1605 N N . TYR A 1 200 ? 39.994 -1.881 58.002 1.00 21.61 292 TYR A N 1
ATOM 1606 C CA . TYR A 1 200 ? 40.823 -0.982 58.765 1.00 20.40 292 TYR A CA 1
ATOM 1607 C C . TYR A 1 200 ? 41.427 0.149 57.900 1.00 21.19 292 TYR A C 1
ATOM 1608 O O . TYR A 1 200 ? 41.527 0.036 56.669 1.00 21.95 292 TYR A O 1
ATOM 1617 N N . GLY A 1 201 ? 41.846 1.210 58.582 1.00 19.55 293 GLY A N 1
ATOM 1618 C CA . GLY A 1 201 ? 42.636 2.250 57.948 1.00 22.01 293 GLY A CA 1
ATOM 1619 C C . GLY A 1 201 ? 41.789 3.349 57.315 1.00 25.38 293 GLY A C 1
ATOM 1620 O O . GLY A 1 201 ? 42.362 4.283 56.748 1.00 28.07 293 GLY A O 1
ATOM 1621 N N . THR A 1 202 ? 40.459 3.329 57.450 1.00 19.49 294 THR A N 1
ATOM 1622 C CA . THR A 1 202 ? 39.608 4.286 56.738 1.00 19.08 294 THR A CA 1
ATOM 1623 C C . THR A 1 202 ? 39.833 5.723 57.251 1.00 19.82 294 THR A C 1
ATOM 1624 O O . THR A 1 202 ? 39.479 6.686 56.537 1.00 21.80 294 THR A O 1
ATOM 1628 N N . TRP A 1 203 ? 40.336 5.954 58.455 1.00 17.20 295 TRP A N 1
ATOM 1629 C CA . TRP A 1 203 ? 40.575 7.304 58.897 1.00 17.14 295 TRP A CA 1
ATOM 1630 C C . TRP A 1 203 ? 42.094 7.555 58.773 1.00 19.26 295 TRP A C 1
ATOM 1631 O O . TRP A 1 203 ? 42.923 7.156 59.606 1.00 20.86 295 TRP A O 1
ATOM 1642 N N . TYR A 1 204 ? 42.430 8.057 57.609 1.00 16.44 296 TYR A N 1
ATOM 1643 C CA . TYR A 1 204 ? 43.863 8.289 57.243 1.00 17.94 296 TYR A CA 1
ATOM 1644 C C . TYR A 1 204 ? 44.453 9.412 58.080 1.00 17.55 296 TYR A C 1
ATOM 1645 O O . TYR A 1 204 ? 43.870 10.496 58.253 1.00 17.79 296 TYR A O 1
ATOM 1654 N N . TYR A 1 205 ? 45.688 9.192 58.576 1.00 16.82 297 TYR A N 1
ATOM 1655 C CA . TYR A 1 205 ? 46.463 10.297 59.183 1.00 17.40 297 TYR A CA 1
ATOM 1656 C C . TYR A 1 205 ? 47.951 9.914 59.093 1.00 17.60 297 TYR A C 1
ATOM 1657 O O . TYR A 1 205 ? 48.269 8.815 58.699 1.00 18.00 297 TYR A O 1
ATOM 1666 N N . GLU A 1 206 ? 48.797 10.892 59.336 1.00 17.79 298 GLU A N 1
ATOM 1667 C CA . GLU A 1 206 ? 50.265 10.740 59.294 1.00 18.54 298 GLU A CA 1
ATOM 1668 C C . GLU A 1 206 ? 50.827 11.219 60.618 1.00 19.35 298 GLU A C 1
ATOM 1669 O O . GLU A 1 206 ? 50.501 12.334 61.094 1.00 20.12 298 GLU A O 1
ATOM 1675 N N . ASN A 1 207 ? 51.664 10.361 61.241 1.00 17.55 299 ASN A N 1
ATOM 1676 C CA . ASN A 1 207 ? 52.357 10.760 62.432 1.00 19.47 299 ASN A CA 1
ATOM 1677 C C . ASN A 1 207 ? 53.075 12.096 62.222 1.00 18.58 299 ASN A C 1
ATOM 1678 O O . ASN A 1 207 ? 53.817 12.228 61.206 1.00 19.89 299 ASN A O 1
ATOM 1683 N N . GLY A 1 208 ? 52.826 13.070 63.105 1.00 17.84 300 GLY A N 1
ATOM 1684 C CA . GLY A 1 208 ? 53.433 14.366 63.073 1.00 20.12 300 GLY A CA 1
ATOM 1685 C C . GLY A 1 208 ? 52.579 15.456 62.480 1.00 20.33 300 GLY A C 1
ATOM 1686 O O . GLY A 1 208 ? 52.842 16.640 62.714 1.00 20.57 300 GLY A O 1
ATOM 1687 N N . ARG A 1 209 ? 51.633 15.072 61.594 1.00 17.24 301 ARG A N 1
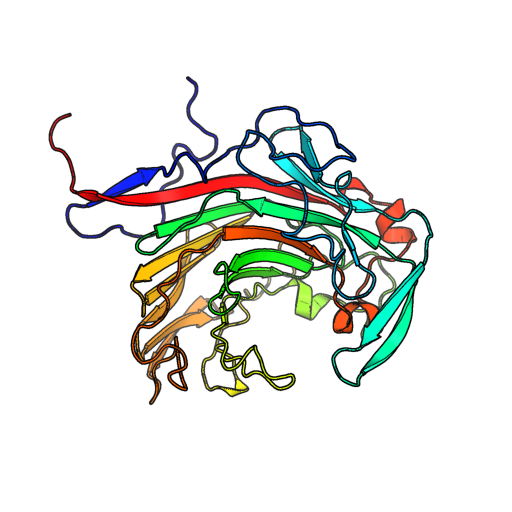ATOM 1688 C CA . ARG A 1 209 ? 50.832 16.116 60.907 1.00 17.94 301 ARG A CA 1
ATOM 1689 C C . ARG A 1 209 ? 49.554 16.367 61.715 1.00 19.46 301 ARG A C 1
ATOM 1690 O O . ARG A 1 209 ? 48.735 15.472 61.888 1.00 20.34 301 ARG A O 1
ATOM 1698 N N . THR A 1 210 ? 49.432 17.584 62.211 1.00 18.65 302 THR A N 1
ATOM 1699 C CA . THR A 1 210 ? 48.324 17.901 63.098 1.00 18.64 302 THR A CA 1
ATOM 1700 C C . THR A 1 210 ? 47.012 18.240 62.355 1.00 19.09 302 THR A C 1
ATOM 1701 O O . THR A 1 210 ? 45.918 18.101 62.930 1.00 18.52 302 THR A O 1
ATOM 1705 N N . ASP A 1 211 ? 47.103 18.738 61.144 1.00 17.39 303 ASP A N 1
ATOM 1706 C CA . ASP A 1 211 ? 45.914 19.133 60.434 1.00 16.89 303 ASP A CA 1
ATOM 1707 C C . ASP A 1 211 ? 46.285 19.314 58.953 1.00 18.11 303 ASP A C 1
ATOM 1708 O O . ASP A 1 211 ? 47.475 19.293 58.611 1.00 18.33 303 ASP A O 1
ATOM 1713 N N . TRP A 1 212 ? 45.269 19.563 58.130 1.00 16.79 304 TRP A N 1
ATOM 1714 C CA . TRP A 1 212 ? 45.414 19.684 56.677 1.00 17.62 304 TRP A CA 1
ATOM 1715 C C . TRP A 1 212 ? 45.046 21.103 56.231 1.00 19.59 304 TRP A C 1
ATOM 1716 O O . TRP A 1 212 ? 44.688 21.296 55.029 1.00 21.67 304 TRP A O 1
ATOM 1727 N N . ALA A 1 213 ? 45.031 22.047 57.160 1.00 17.52 305 ALA A N 1
ATOM 1728 C CA . ALA A 1 213 ? 44.433 23.320 56.886 1.00 19.82 305 ALA A CA 1
ATOM 1729 C C . ALA A 1 213 ? 45.415 24.430 56.548 1.00 21.10 305 ALA A C 1
ATOM 1730 O O . ALA A 1 213 ? 44.959 25.556 56.472 1.00 25.38 305 ALA A O 1
ATOM 1732 N N . GLY A 1 214 ? 46.705 24.199 56.480 1.00 20.14 306 GLY A N 1
ATOM 1733 C CA . GLY A 1 214 ? 47.610 25.357 56.275 1.00 22.26 306 GLY A CA 1
ATOM 1734 C C . GLY A 1 214 ? 48.148 25.545 54.871 1.00 20.19 306 GLY A C 1
ATOM 1735 O O . GLY A 1 214 ? 49.000 26.411 54.668 1.00 21.44 306 GLY A O 1
ATOM 1736 N N . GLU A 1 215 ? 47.734 24.701 53.930 1.00 18.11 307 GLU A N 1
ATOM 1737 C CA . GLU A 1 215 ? 48.269 24.681 52.586 1.00 18.69 307 GLU A CA 1
ATOM 1738 C C . GLU A 1 215 ? 47.261 23.967 51.700 1.00 18.05 307 GLU A C 1
ATOM 1739 O O . GLU A 1 215 ? 46.342 23.299 52.230 1.00 18.93 307 GLU A O 1
ATOM 1745 N N . TYR A 1 216 ? 47.457 23.992 50.388 1.00 16.97 308 TYR A N 1
ATOM 1746 C CA . TYR A 1 216 ? 46.617 23.192 49.513 1.00 16.23 308 TYR A CA 1
ATOM 1747 C C . TYR A 1 216 ? 46.995 21.715 49.589 1.00 19.22 308 TYR A C 1
ATOM 1748 O O . TYR A 1 216 ? 48.181 21.368 49.763 1.00 21.25 308 TYR A O 1
ATOM 1757 N N . SER A 1 217 ? 45.996 20.859 49.495 1.00 18.20 309 SER A N 1
ATOM 1758 C CA . SER A 1 217 ? 46.125 19.421 49.384 1.00 17.29 309 SER A CA 1
ATOM 1759 C C . SER A 1 217 ? 45.450 18.992 48.083 1.00 19.26 309 SER A C 1
ATOM 1760 O O . SER A 1 217 ? 44.400 19.547 47.738 1.00 19.05 309 SER A O 1
ATOM 1763 N N . THR A 1 218 ? 45.918 17.943 47.463 1.00 16.47 310 THR A N 1
ATOM 1764 C CA . THR A 1 218 ? 45.176 17.253 46.427 1.00 17.51 310 THR A CA 1
ATOM 1765 C C . THR A 1 218 ? 44.637 15.930 46.949 1.00 18.23 310 THR A C 1
ATOM 1766 O O . THR A 1 218 ? 45.310 15.213 47.685 1.00 19.39 310 THR A O 1
ATOM 1770 N N . ILE A 1 219 ? 43.370 15.648 46.737 1.00 18.04 311 ILE A N 1
ATOM 1771 C CA . ILE A 1 219 ? 42.774 14.379 47.124 1.00 18.54 311 ILE A CA 1
ATOM 1772 C C . ILE A 1 219 ? 41.969 13.871 45.934 1.00 17.51 311 ILE A C 1
ATOM 1773 O O . ILE A 1 219 ? 41.177 14.605 45.340 1.00 17.12 311 ILE A O 1
ATOM 1778 N N . GLY A 1 220 ? 42.222 12.615 45.611 1.00 17.93 312 GLY A N 1
ATOM 1779 C CA . GLY A 1 220 ? 41.526 12.029 44.478 1.00 18.50 312 GLY A CA 1
ATOM 1780 C C . GLY A 1 220 ? 41.243 10.558 44.627 1.00 17.68 312 GLY A C 1
ATOM 1781 O O . GLY A 1 220 ? 41.839 9.868 45.481 1.00 17.62 312 GLY A O 1
ATOM 1782 N N . VAL A 1 221 ? 40.320 10.085 43.779 1.00 16.80 313 VAL A N 1
ATOM 1783 C CA . VAL A 1 221 ? 39.964 8.644 43.773 1.00 16.59 313 VAL A CA 1
ATOM 1784 C C . VAL A 1 221 ? 39.975 8.149 42.333 1.00 17.80 313 VAL A C 1
ATOM 1785 O O . VAL A 1 221 ? 39.498 8.870 41.469 1.00 17.66 313 VAL A O 1
ATOM 1789 N N . TYR A 1 222 ? 40.500 6.936 42.153 1.00 18.48 314 TYR A N 1
ATOM 1790 C CA . TYR A 1 222 ? 40.325 6.208 40.915 1.00 18.81 314 TYR A CA 1
ATOM 1791 C C . TYR A 1 222 ? 39.243 5.164 41.188 1.00 19.06 314 TYR A C 1
ATOM 1792 O O . TYR A 1 222 ? 39.467 4.196 41.898 1.00 19.93 314 TYR A O 1
ATOM 1801 N N . TRP A 1 223 ? 38.078 5.404 40.614 1.00 20.22 315 TRP A N 1
ATOM 1802 C CA . TRP A 1 223 ? 37.014 4.452 40.622 1.00 21.19 315 TRP A CA 1
ATOM 1803 C C . TRP A 1 223 ? 37.163 3.594 39.343 1.00 20.84 315 TRP A C 1
ATOM 1804 O O . TRP A 1 223 ? 36.721 4.020 38.289 1.00 21.66 315 TRP A O 1
ATOM 1815 N N . LYS A 1 224 ? 37.888 2.529 39.495 1.00 19.58 316 LYS A N 1
ATOM 1816 C CA . LYS A 1 224 ? 38.444 1.790 38.355 1.00 21.11 316 LYS A CA 1
ATOM 1817 C C . LYS A 1 224 ? 37.377 0.840 37.759 1.00 22.37 316 LYS A C 1
ATOM 1818 O O . LYS A 1 224 ? 37.160 0.781 36.515 1.00 21.68 316 LYS A O 1
ATOM 1824 N N . ASP A 1 225 ? 36.670 0.167 38.651 1.00 21.83 317 ASP A N 1
ATOM 1825 C CA . ASP A 1 225 ? 35.629 -0.788 38.272 1.00 22.07 317 ASP A CA 1
ATOM 1826 C C . ASP A 1 225 ? 34.720 -0.937 39.484 1.00 24.08 317 ASP A C 1
ATOM 1827 O O . ASP A 1 225 ? 34.969 -0.322 40.545 1.00 20.74 317 ASP A O 1
ATOM 1832 N N . PRO A 1 226 ? 33.620 -1.686 39.345 1.00 25.30 318 PRO A N 1
ATOM 1833 C CA . PRO A 1 226 ? 32.660 -1.708 40.407 1.00 23.31 318 PRO A CA 1
ATOM 1834 C C . PRO A 1 226 ? 33.187 -2.316 41.714 1.00 21.39 318 PRO A C 1
ATOM 1835 O O . PRO A 1 226 ? 32.513 -2.114 42.717 1.00 24.27 318 PRO A O 1
ATOM 1839 N N . ASN A 1 227 ? 34.303 -3.017 41.691 1.00 22.13 319 ASN A N 1
ATOM 1840 C CA . ASN A 1 227 ? 34.869 -3.580 42.898 1.00 24.34 319 ASN A CA 1
ATOM 1841 C C . ASN A 1 227 ? 36.305 -3.069 43.123 1.00 20.32 319 ASN A C 1
ATOM 1842 O O . ASN A 1 227 ? 37.132 -3.793 43.670 1.00 21.81 319 ASN A O 1
ATOM 1847 N N . HIS A 1 228 ? 36.613 -1.831 42.733 1.00 20.36 320 HIS A N 1
ATOM 1848 C CA . HIS A 1 228 ? 38.017 -1.362 42.820 1.00 21.51 320 HIS A CA 1
ATOM 1849 C C . HIS A 1 228 ? 38.043 0.166 42.980 1.00 19.68 320 HIS A C 1
ATOM 1850 O O . HIS A 1 228 ? 37.720 0.904 42.015 1.00 21.37 320 HIS A O 1
ATOM 1857 N N . LEU A 1 229 ? 38.576 0.623 44.133 1.00 19.20 321 LEU A N 1
ATOM 1858 C CA . LEU A 1 229 ? 38.750 2.046 44.393 1.00 19.37 321 LEU A CA 1
ATOM 1859 C C . LEU A 1 229 ? 40.195 2.276 44.872 1.00 18.46 321 LEU A C 1
ATOM 1860 O O . LEU A 1 229 ? 40.728 1.457 45.646 1.00 21.20 321 LEU A O 1
ATOM 1865 N N . GLU A 1 230 ? 40.812 3.339 44.351 1.00 17.96 322 GLU A N 1
ATOM 1866 C CA . GLU A 1 230 ? 42.131 3.703 44.829 1.00 18.93 322 GLU A CA 1
ATOM 1867 C C . GLU A 1 230 ? 42.098 5.161 45.227 1.00 18.71 322 GLU A C 1
ATOM 1868 O O . GLU A 1 230 ? 41.567 6.012 44.508 1.00 19.42 322 GLU A O 1
ATOM 1874 N N . TYR A 1 231 ? 42.730 5.492 46.386 1.00 17.95 323 TYR A N 1
ATOM 1875 C CA . TYR A 1 231 ? 42.784 6.919 46.866 1.00 16.77 323 TYR A CA 1
ATOM 1876 C C . TYR A 1 231 ? 44.228 7.445 46.850 1.00 16.55 323 TYR A C 1
ATOM 1877 O O . TYR A 1 231 ? 45.197 6.715 47.139 1.00 17.48 323 TYR A O 1
ATOM 1886 N N . TYR A 1 232 ? 44.352 8.746 46.509 1.00 18.07 324 TYR A N 1
ATOM 1887 C CA . TYR A 1 232 ? 45.588 9.434 46.338 1.00 16.48 324 TYR A CA 1
ATOM 1888 C C . TYR A 1 232 ? 45.520 10.753 47.096 1.00 16.55 324 TYR A C 1
ATOM 1889 O O . TYR A 1 232 ? 44.579 11.529 46.940 1.00 18.16 324 TYR A O 1
ATOM 1898 N N . ILE A 1 233 ? 46.545 11.039 47.930 1.00 16.57 325 ILE A N 1
ATOM 1899 C CA . ILE A 1 233 ? 46.665 12.282 48.647 1.00 16.50 325 ILE A CA 1
ATOM 1900 C C . ILE A 1 233 ? 47.985 12.928 48.215 1.00 17.98 325 ILE A C 1
ATOM 1901 O O . ILE A 1 233 ? 49.073 12.313 48.322 1.00 18.41 325 ILE A O 1
ATOM 1906 N N . ASN A 1 234 ? 47.924 14.188 47.741 1.00 17.56 326 ASN A N 1
ATOM 1907 C CA . ASN A 1 234 ? 49.089 14.910 47.350 1.00 19.10 326 ASN A CA 1
ATOM 1908 C C . ASN A 1 234 ? 49.917 14.143 46.330 1.00 20.46 326 ASN A C 1
ATOM 1909 O O . ASN A 1 234 ? 51.143 14.176 46.330 1.00 21.23 326 ASN A O 1
ATOM 1914 N N . GLY A 1 235 ? 49.221 13.477 45.428 1.00 18.79 327 GLY A N 1
ATOM 1915 C CA . GLY A 1 235 ? 49.849 12.804 44.313 1.00 20.87 327 GLY A CA 1
ATOM 1916 C C . GLY A 1 235 ? 50.387 11.422 44.638 1.00 20.55 327 GLY A C 1
ATOM 1917 O O . GLY A 1 235 ? 51.037 10.832 43.792 1.00 22.33 327 GLY A O 1
ATOM 1918 N N . LYS A 1 236 ? 50.235 10.935 45.873 1.00 20.10 328 LYS A N 1
ATOM 1919 C CA . LYS A 1 236 ? 50.770 9.686 46.314 1.00 21.38 328 LYS A CA 1
ATOM 1920 C C . LYS A 1 236 ? 49.633 8.734 46.646 1.00 19.11 328 LYS A C 1
ATOM 1921 O O . LYS A 1 236 ? 48.671 9.057 47.325 1.00 19.61 328 LYS A O 1
ATOM 1927 N N . TRP A 1 237 ? 49.813 7.512 46.191 1.00 18.31 329 TRP A N 1
ATOM 1928 C CA . TRP A 1 237 ? 48.875 6.426 46.558 1.00 19.04 329 TRP A CA 1
ATOM 1929 C C . TRP A 1 237 ? 48.801 6.234 48.073 1.00 18.47 329 TRP A C 1
ATOM 1930 O O . TRP A 1 237 ? 49.862 6.208 48.730 1.00 19.37 329 TRP A O 1
ATOM 1941 N N . VAL A 1 238 ? 47.608 6.115 48.655 1.00 19.03 330 VAL A N 1
ATOM 1942 C CA . VAL A 1 238 ? 47.489 5.788 50.078 1.00 18.65 330 VAL A CA 1
ATOM 1943 C C . VAL A 1 238 ? 46.596 4.575 50.340 1.00 18.69 330 VAL A C 1
ATOM 1944 O O . VAL A 1 238 ? 46.704 4.026 51.476 1.00 17.86 330 VAL A O 1
ATOM 1948 N N . ARG A 1 239 ? 45.683 4.152 49.433 1.00 18.41 331 ARG A N 1
ATOM 1949 C CA . ARG A 1 239 ? 44.737 3.127 49.865 1.00 18.98 331 ARG A CA 1
ATOM 1950 C C . ARG A 1 239 ? 44.098 2.526 48.624 1.00 19.86 331 ARG A C 1
ATOM 1951 O O . ARG A 1 239 ? 43.777 3.276 47.661 1.00 18.78 331 ARG A O 1
ATOM 1959 N N . THR A 1 240 ? 43.906 1.219 48.644 1.00 18.77 332 THR A N 1
ATOM 1960 C CA . THR A 1 240 ? 43.144 0.508 47.571 1.00 19.92 332 THR A CA 1
ATOM 1961 C C . THR A 1 240 ? 42.156 -0.440 48.258 1.00 20.36 332 THR A C 1
ATOM 1962 O O . THR A 1 240 ? 42.521 -1.121 49.233 1.00 20.54 332 THR A O 1
ATOM 1966 N N . LEU A 1 241 ? 40.936 -0.486 47.767 1.00 20.71 333 LEU A N 1
ATOM 1967 C CA . LEU A 1 241 ? 39.979 -1.576 48.078 1.00 20.46 333 LEU A CA 1
ATOM 1968 C C . LEU A 1 241 ? 39.724 -2.301 46.738 1.00 21.45 333 LEU A C 1
ATOM 1969 O O . LEU A 1 241 ? 39.424 -1.655 45.768 1.00 21.33 333 LEU A O 1
ATOM 1974 N N . SER A 1 242 ? 39.887 -3.625 46.762 1.00 20.28 334 SER A N 1
ATOM 1975 C CA . SER A 1 242 ? 39.793 -4.415 45.508 1.00 20.74 334 SER A CA 1
ATOM 1976 C C . SER A 1 242 ? 39.167 -5.776 45.815 1.00 21.86 334 SER A C 1
ATOM 1977 O O . SER A 1 242 ? 39.867 -6.655 46.320 1.00 22.76 334 SER A O 1
ATOM 1980 N N . GLY A 1 243 ? 37.876 -5.905 45.557 1.00 24.63 335 GLY A N 1
ATOM 1981 C CA . GLY A 1 243 ? 37.171 -7.212 45.869 1.00 23.39 335 GLY A CA 1
ATOM 1982 C C . GLY A 1 243 ? 37.157 -7.523 47.350 1.00 23.81 335 GLY A C 1
ATOM 1983 O O . GLY A 1 243 ? 36.565 -6.772 48.124 1.00 24.67 335 GLY A O 1
ATOM 1984 N N . LYS A 1 244 ? 37.879 -8.592 47.752 1.00 23.99 336 LYS A N 1
ATOM 1985 C CA . LYS A 1 244 ? 37.921 -8.978 49.131 1.00 25.81 336 LYS A CA 1
ATOM 1986 C C . LYS A 1 244 ? 39.210 -8.493 49.781 1.00 24.13 336 LYS A C 1
ATOM 1987 O O . LYS A 1 244 ? 39.414 -8.735 50.982 1.00 26.15 336 LYS A O 1
ATOM 1993 N N . ASN A 1 245 ? 40.071 -7.815 49.016 1.00 23.29 337 ASN A N 1
ATOM 1994 C CA . ASN A 1 245 ? 41.412 -7.422 49.450 1.00 23.55 337 ASN A CA 1
ATOM 1995 C C . ASN A 1 245 ? 41.439 -5.885 49.593 1.00 22.51 337 ASN A C 1
ATOM 1996 O O . ASN A 1 245 ? 40.635 -5.201 48.944 1.00 23.68 337 ASN A O 1
ATOM 2001 N N . TYR A 1 246 ? 42.318 -5.432 50.479 1.00 20.12 338 TYR A N 1
ATOM 2002 C CA . TYR A 1 246 ? 42.528 -3.978 50.536 1.00 19.98 338 TYR A CA 1
ATOM 2003 C C . TYR A 1 246 ? 43.907 -3.730 51.106 1.00 21.44 338 TYR A C 1
ATOM 2004 O O . TYR A 1 246 ? 44.477 -4.612 51.795 1.00 22.44 338 TYR A O 1
ATOM 2013 N N . SER A 1 247 ? 44.470 -2.534 50.838 1.00 21.88 339 SER A N 1
ATOM 2014 C CA . SER A 1 247 ? 45.795 -2.234 51.325 1.00 19.15 339 SER A CA 1
ATOM 2015 C C . SER A 1 247 ? 45.878 -0.723 51.523 1.00 19.43 339 SER A C 1
ATOM 2016 O O . SER A 1 247 ? 45.106 0.022 50.930 1.00 21.24 339 SER A O 1
ATOM 2019 N N . TYR A 1 248 ? 46.830 -0.308 52.345 1.00 20.21 340 TYR A N 1
ATOM 2020 C CA . TYR A 1 248 ? 46.882 1.144 52.674 1.00 17.70 340 TYR A CA 1
ATOM 2021 C C . TYR A 1 248 ? 48.186 1.456 53.376 1.00 20.41 340 TYR A C 1
ATOM 2022 O O . TYR A 1 248 ? 48.835 0.565 53.927 1.00 21.31 340 TYR A O 1
ATOM 2031 N N . LEU A 1 249 ? 48.574 2.735 53.348 1.00 19.19 341 LEU A N 1
ATOM 2032 C CA . LEU A 1 249 ? 49.725 3.213 54.178 1.00 21.45 341 LEU A CA 1
ATOM 2033 C C . LEU A 1 249 ? 49.240 3.691 55.539 1.00 20.23 341 LEU A C 1
ATOM 2034 O O . LEU A 1 249 ? 48.308 4.521 55.598 1.00 20.25 341 LEU A O 1
ATOM 2039 N N . ASP A 1 250 ? 49.813 3.102 56.597 1.00 18.84 342 ASP A N 1
ATOM 2040 C CA . ASP A 1 250 ? 49.420 3.453 57.943 1.00 19.74 342 ASP A CA 1
ATOM 2041 C C . ASP A 1 250 ? 50.104 4.760 58.348 1.00 18.87 342 ASP A C 1
ATOM 2042 O O . ASP A 1 250 ? 50.787 5.380 57.564 1.00 19.91 342 ASP A O 1
ATOM 2047 N N . PRO A 1 251 ? 49.825 5.211 59.533 1.00 18.74 343 PRO A N 1
ATOM 2048 C CA . PRO A 1 251 ? 50.266 6.535 59.964 1.00 19.82 343 PRO A CA 1
ATOM 2049 C C . PRO A 1 251 ? 51.770 6.640 60.161 1.00 20.61 343 PRO A C 1
ATOM 2050 O O . PRO A 1 251 ? 52.291 7.732 60.178 1.00 19.81 343 PRO A O 1
ATOM 2054 N N . ASP A 1 252 ? 52.424 5.470 60.235 1.00 19.51 344 ASP A N 1
ATOM 2055 C CA . ASP A 1 252 ? 53.864 5.423 60.324 1.00 20.29 344 ASP A CA 1
ATOM 2056 C C . ASP A 1 252 ? 54.500 5.133 58.973 1.00 20.67 344 ASP A C 1
ATOM 2057 O O . ASP A 1 252 ? 55.722 4.900 58.832 1.00 20.15 344 ASP A O 1
ATOM 2062 N N . GLY A 1 253 ? 53.682 5.165 57.893 1.00 19.20 345 GLY A N 1
ATOM 2063 C CA . GLY A 1 253 ? 54.191 4.932 56.553 1.00 20.74 345 GLY A CA 1
ATOM 2064 C C . GLY A 1 253 ? 54.304 3.472 56.141 1.00 19.68 345 GLY A C 1
ATOM 2065 O O . GLY A 1 253 ? 54.818 3.144 55.071 1.00 24.46 345 GLY A O 1
ATOM 2066 N N . LYS A 1 254 ? 53.818 2.557 56.964 1.00 21.62 346 LYS A N 1
ATOM 2067 C CA . LYS A 1 254 ? 53.980 1.145 56.683 1.00 23.58 346 LYS A CA 1
ATOM 2068 C C . LYS A 1 254 ? 52.856 0.690 55.763 1.00 24.87 346 LYS A C 1
ATOM 2069 O O . LYS A 1 254 ? 51.709 1.071 55.960 1.00 22.62 346 LYS A O 1
ATOM 2075 N N . LEU A 1 255 ? 53.228 -0.160 54.813 1.00 20.89 347 LEU A N 1
ATOM 2076 C CA . LEU A 1 255 ? 52.235 -0.756 53.936 1.00 21.70 347 LEU A CA 1
ATOM 2077 C C . LEU A 1 255 ? 51.525 -1.902 54.648 1.00 25.00 347 LEU A C 1
ATOM 2078 O O . LEU A 1 255 ? 52.189 -2.850 55.095 1.00 24.18 347 LEU A O 1
ATOM 2083 N N . ILE A 1 256 ? 50.210 -1.832 54.732 1.00 22.31 348 ILE A N 1
ATOM 2084 C CA . ILE A 1 256 ? 49.399 -2.836 55.321 1.00 21.21 348 ILE A CA 1
ATOM 2085 C C . ILE A 1 256 ? 48.619 -3.480 54.189 1.00 26.14 348 ILE A C 1
ATOM 2086 O O . ILE A 1 256 ? 47.921 -2.775 53.480 1.00 25.74 348 ILE A O 1
ATOM 2091 N N . GLU A 1 257 ? 48.754 -4.827 54.049 1.00 24.17 349 GLU A N 1
ATOM 2092 C CA . GLU A 1 257 ? 47.970 -5.551 53.035 1.00 24.13 349 GLU A CA 1
ATOM 2093 C C . GLU A 1 257 ? 47.060 -6.559 53.721 1.00 27.15 349 GLU A C 1
ATOM 2094 O O . GLU A 1 257 ? 47.531 -7.290 54.572 1.00 31.99 349 GLU A O 1
ATOM 2100 N N . ALA A 1 258 ? 45.773 -6.498 53.433 1.00 24.19 350 ALA A N 1
ATOM 2101 C CA . ALA A 1 258 ? 44.792 -7.251 54.187 1.00 26.19 350 ALA A CA 1
ATOM 2102 C C . ALA A 1 258 ? 43.857 -7.970 53.214 1.00 27.05 350 ALA A C 1
ATOM 2103 O O . ALA A 1 258 ? 43.691 -7.592 52.065 1.00 26.88 350 ALA A O 1
ATOM 2105 N N . SER A 1 259 ? 43.284 -9.064 53.706 1.00 32.20 351 SER A N 1
ATOM 2106 C CA . SER A 1 259 ? 42.342 -9.922 52.951 1.00 35.98 351 SER A CA 1
ATOM 2107 C C . SER A 1 259 ? 41.136 -10.224 53.827 1.00 38.86 351 SER A C 1
ATOM 2108 O O . SER A 1 259 ? 41.333 -10.770 54.886 1.00 42.01 351 SER A O 1
ATOM 2111 N N . ALA A 1 260 ? 39.939 -9.877 53.417 1.00 32.27 352 ALA A N 1
ATOM 2112 C CA . ALA A 1 260 ? 38.738 -10.109 54.225 1.00 33.07 352 ALA A CA 1
ATOM 2113 C C . ALA A 1 260 ? 37.997 -11.348 53.704 1.00 31.99 352 ALA A C 1
ATOM 2114 O O . ALA A 1 260 ? 38.276 -11.820 52.596 1.00 30.60 352 ALA A O 1
ATOM 2116 N N . ASP A 1 261 ? 37.071 -11.859 54.528 1.00 34.55 353 ASP A N 1
ATOM 2117 C CA . ASP A 1 261 ? 36.286 -13.037 54.153 1.00 36.71 353 ASP A CA 1
ATOM 2118 C C . ASP A 1 261 ? 35.031 -12.618 53.405 1.00 35.93 353 ASP A C 1
ATOM 2119 O O . ASP A 1 261 ? 34.171 -13.463 53.133 1.00 41.83 353 ASP A O 1
ATOM 2124 N N . PHE A 1 262 ? 34.902 -11.337 53.081 1.00 27.99 354 PHE A N 1
ATOM 2125 C CA . PHE A 1 262 ? 33.741 -10.769 52.420 1.00 26.31 354 PHE A CA 1
ATOM 2126 C C . PHE A 1 262 ? 34.237 -9.711 51.421 1.00 26.10 354 PHE A C 1
ATOM 2127 O O . PHE A 1 262 ? 35.435 -9.326 51.463 1.00 26.75 354 PHE A O 1
ATOM 2135 N N . ASN A 1 263 ? 33.374 -9.331 50.520 1.00 27.26 355 ASN A N 1
ATOM 2136 C CA . ASN A 1 263 ? 33.676 -8.253 49.569 1.00 25.01 355 ASN A CA 1
ATOM 2137 C C . ASN A 1 263 ? 33.720 -6.938 50.364 1.00 26.23 355 ASN A C 1
ATOM 2138 O O . ASN A 1 263 ? 32.747 -6.611 51.047 1.00 25.00 355 ASN A O 1
ATOM 2143 N N . VAL A 1 264 ? 34.812 -6.172 50.267 1.00 24.25 356 VAL A N 1
ATOM 2144 C CA . VAL A 1 264 ? 34.916 -4.969 51.150 1.00 23.66 356 VAL A CA 1
ATOM 2145 C C . VAL A 1 264 ? 34.237 -3.755 50.541 1.00 23.94 356 VAL A C 1
ATOM 2146 O O . VAL A 1 264 ? 34.024 -2.803 51.317 1.00 24.71 356 VAL A O 1
ATOM 2150 N N . LEU A 1 265 ? 33.812 -3.798 49.265 1.00 22.90 357 LEU A N 1
ATOM 2151 C CA . LEU A 1 265 ? 33.007 -2.714 48.689 1.00 24.74 357 LEU A CA 1
ATOM 2152 C C . LEU A 1 265 ? 31.522 -2.857 49.000 1.00 24.19 357 LEU A C 1
ATOM 2153 O O . LEU A 1 265 ? 30.867 -1.863 49.201 1.00 23.92 357 LEU A O 1
ATOM 2158 N N . ASP A 1 266 ? 31.069 -4.108 49.096 1.00 24.62 358 ASP A N 1
ATOM 2159 C CA . ASP A 1 266 ? 29.612 -4.384 49.301 1.00 24.43 358 ASP A CA 1
ATOM 2160 C C . ASP A 1 266 ? 29.453 -5.628 50.166 1.00 25.19 358 ASP A C 1
ATOM 2161 O O . ASP A 1 266 ? 29.156 -6.717 49.684 1.00 25.49 358 ASP A O 1
ATOM 2166 N N . LYS A 1 267 ? 29.678 -5.461 51.439 1.00 22.90 359 LYS A N 1
ATOM 2167 C CA . LYS A 1 267 ? 29.877 -6.575 52.341 1.00 23.35 359 LYS A CA 1
ATOM 2168 C C . LYS A 1 267 ? 28.623 -7.456 52.425 1.00 25.08 359 LYS A C 1
ATOM 2169 O O . LYS A 1 267 ? 28.767 -8.677 52.507 1.00 28.87 359 LYS A O 1
ATOM 2175 N N . TYR A 1 268 ? 27.484 -6.827 52.452 1.00 26.28 360 TYR A N 1
ATOM 2176 C CA . TYR A 1 268 ? 26.197 -7.539 52.723 1.00 28.69 360 TYR A CA 1
ATOM 2177 C C . TYR A 1 268 ? 25.416 -7.682 51.414 1.00 31.06 360 TYR A C 1
ATOM 2178 O O . TYR A 1 268 ? 24.221 -7.982 51.465 1.00 30.07 360 TYR A O 1
ATOM 2187 N N . ASN A 1 269 ? 26.065 -7.443 50.285 1.00 29.03 361 ASN A N 1
ATOM 2188 C CA . ASN A 1 269 ? 25.474 -7.589 48.933 1.00 32.35 361 ASN A CA 1
ATOM 2189 C C . ASN A 1 269 ? 24.186 -6.785 48.779 1.00 34.52 361 ASN A C 1
ATOM 2190 O O . ASN A 1 269 ? 23.121 -7.302 48.415 1.00 36.58 361 ASN A O 1
ATOM 2195 N N . TYR A 1 270 ? 24.281 -5.509 49.018 1.00 26.22 362 TYR A N 1
ATOM 2196 C CA . TYR A 1 270 ? 23.185 -4.619 48.777 1.00 27.58 362 TYR A CA 1
ATOM 2197 C C . TYR A 1 270 ? 23.079 -4.184 47.314 1.00 32.52 362 TYR A C 1
ATOM 2198 O O . TYR A 1 270 ? 22.117 -3.444 46.994 1.00 35.75 362 TYR A O 1
ATOM 2207 N N . THR A 1 271 ? 24.005 -4.575 46.439 1.00 30.55 363 THR A N 1
ATOM 2208 C CA . THR A 1 271 ? 23.980 -4.138 45.049 1.00 31.18 363 THR A CA 1
ATOM 2209 C C . THR A 1 271 ? 23.608 -5.290 44.124 1.00 34.43 363 THR A C 1
ATOM 2210 O O . THR A 1 271 ? 23.773 -5.176 42.941 1.00 34.21 363 THR A O 1
ATOM 2214 N N . ASN A 1 272 ? 23.181 -6.378 44.727 1.00 38.55 364 ASN A N 1
ATOM 2215 C CA . ASN A 1 272 ? 22.792 -7.590 44.036 1.00 45.74 364 ASN A CA 1
ATOM 2216 C C . ASN A 1 272 ? 23.917 -8.034 43.101 1.00 40.07 364 ASN A C 1
ATOM 2217 O O . ASN A 1 272 ? 23.686 -8.240 41.927 1.00 41.64 364 ASN A O 1
ATOM 2222 N N . GLY A 1 273 ? 25.136 -8.118 43.638 1.00 33.18 365 GLY A N 1
ATOM 2223 C CA . GLY A 1 273 ? 26.291 -8.626 42.990 1.00 32.79 365 GLY A CA 1
ATOM 2224 C C . GLY A 1 273 ? 26.929 -7.678 41.978 1.00 30.02 365 GLY A C 1
ATOM 2225 O O . GLY A 1 273 ? 27.847 -8.074 41.287 1.00 32.50 365 GLY A O 1
ATOM 2226 N N . LYS A 1 274 ? 26.466 -6.453 41.847 1.00 30.89 366 LYS A N 1
ATOM 2227 C CA . LYS A 1 274 ? 26.970 -5.534 40.792 1.00 28.54 366 LYS A CA 1
ATOM 2228 C C . LYS A 1 274 ? 28.155 -4.668 41.274 1.00 31.48 366 LYS A C 1
ATOM 2229 O O . LYS A 1 274 ? 28.909 -4.206 40.420 1.00 29.35 366 LYS A O 1
ATOM 2235 N N . GLY A 1 275 ? 28.252 -4.400 42.569 1.00 28.21 367 GLY A N 1
ATOM 2236 C CA . GLY A 1 275 ? 29.262 -3.460 43.106 1.00 28.03 367 GLY A CA 1
ATOM 2237 C C . GLY A 1 275 ? 28.858 -2.014 42.843 1.00 27.33 367 GLY A C 1
ATOM 2238 O O . GLY A 1 275 ? 27.691 -1.692 42.694 1.00 26.76 367 GLY A O 1
ATOM 2239 N N . LEU A 1 276 ? 29.841 -1.104 42.857 1.00 24.57 368 LEU A N 1
ATOM 2240 C CA . LEU A 1 276 ? 29.553 0.329 42.715 1.00 25.00 368 LEU A CA 1
ATOM 2241 C C . LEU A 1 276 ? 29.449 0.669 41.225 1.00 23.24 368 LEU A C 1
ATOM 2242 O O . LEU A 1 276 ? 30.484 0.717 40.572 1.00 22.81 368 LEU A O 1
ATOM 2247 N N . THR A 1 277 ? 28.258 0.942 40.710 1.00 23.59 369 THR A N 1
ATOM 2248 C CA . THR A 1 277 ? 28.097 1.166 39.282 1.00 24.51 369 THR A CA 1
ATOM 2249 C C . THR A 1 277 ? 27.361 2.438 38.948 1.00 23.58 369 THR A C 1
ATOM 2250 O O . THR A 1 277 ? 27.378 2.836 37.775 1.00 26.87 369 THR A O 1
ATOM 2254 N N . LYS A 1 278 ? 26.590 3.025 39.861 1.00 23.07 370 LYS A N 1
ATOM 2255 C CA . LYS A 1 278 ? 25.636 4.030 39.448 1.00 23.47 370 LYS A CA 1
ATOM 2256 C C . LYS A 1 278 ? 26.336 5.372 39.197 1.00 23.32 370 LYS A C 1
ATOM 2257 O O . LYS A 1 278 ? 27.198 5.771 40.014 1.00 23.17 370 LYS A O 1
ATOM 2263 N N . PRO A 1 279 ? 25.975 6.096 38.169 1.00 22.88 371 PRO A N 1
ATOM 2264 C CA . PRO A 1 279 ? 26.615 7.425 37.919 1.00 23.23 371 PRO A CA 1
ATOM 2265 C C . PRO A 1 279 ? 26.442 8.326 39.133 1.00 23.84 371 PRO A C 1
ATOM 2266 O O . PRO A 1 279 ? 25.389 8.318 39.747 1.00 21.93 371 PRO A O 1
ATOM 2270 N N . MET A 1 280 ? 27.488 9.126 39.408 1.00 22.39 372 MET A N 1
ATOM 2271 C CA . MET A 1 280 ? 27.479 9.958 40.579 1.00 21.03 372 MET A CA 1
ATOM 2272 C C . MET A 1 280 ? 27.742 11.425 40.248 1.00 20.07 372 MET A C 1
ATOM 2273 O O . MET A 1 280 ? 28.577 11.756 39.373 1.00 22.57 372 MET A O 1
ATOM 2278 N N . LYS A 1 281 ? 27.090 12.302 41.035 1.00 19.30 373 LYS A N 1
ATOM 2279 C CA . LYS A 1 281 ? 27.405 13.747 41.013 1.00 17.84 373 LYS A CA 1
ATOM 2280 C C . LYS A 1 281 ? 28.516 13.978 42.056 1.00 18.90 373 LYS A C 1
ATOM 2281 O O . LYS A 1 281 ? 28.565 13.213 43.025 1.00 20.04 373 LYS A O 1
ATOM 2287 N N . LEU A 1 282 ? 29.325 15.009 41.820 1.00 19.20 374 LEU A N 1
ATOM 2288 C CA . LEU A 1 282 ? 30.344 15.432 42.781 1.00 19.30 374 LEU A CA 1
ATOM 2289 C C . LEU A 1 282 ? 29.718 16.517 43.661 1.00 19.48 374 LEU A C 1
ATOM 2290 O O . LEU A 1 282 ? 29.084 17.473 43.190 1.00 20.94 374 LEU A O 1
ATOM 2295 N N . ILE A 1 283 ? 29.972 16.413 44.982 1.00 19.80 375 ILE A N 1
ATOM 2296 C CA . ILE A 1 283 ? 29.523 17.351 45.941 1.00 19.88 375 ILE A CA 1
ATOM 2297 C C . ILE A 1 283 ? 30.761 17.867 46.695 1.00 19.44 375 ILE A C 1
ATOM 2298 O O . ILE A 1 283 ? 31.592 17.054 47.136 1.00 18.59 375 ILE A O 1
ATOM 2303 N N . ILE A 1 284 ? 30.856 19.175 46.834 1.00 18.39 376 ILE A N 1
ATOM 2304 C CA . ILE A 1 284 ? 31.892 19.793 47.696 1.00 18.14 376 ILE A CA 1
ATOM 2305 C C . ILE A 1 284 ? 31.163 20.740 48.650 1.00 18.22 376 ILE A C 1
ATOM 2306 O O . ILE A 1 284 ? 30.398 21.591 48.233 1.00 19.23 376 ILE A O 1
ATOM 2311 N N . ASN A 1 285 ? 31.357 20.525 49.940 1.00 18.42 377 ASN A N 1
ATOM 2312 C CA . ASN A 1 285 ? 30.601 21.334 50.867 1.00 20.60 377 ASN A CA 1
ATOM 2313 C C . ASN A 1 285 ? 31.312 21.431 52.215 1.00 19.13 377 ASN A C 1
ATOM 2314 O O . ASN A 1 285 ? 32.252 20.668 52.535 1.00 18.90 377 ASN A O 1
ATOM 2319 N N . ILE A 1 286 ? 30.795 22.360 53.024 1.00 17.81 378 ILE A N 1
ATOM 2320 C CA . ILE A 1 286 ? 31.181 22.457 54.411 1.00 16.45 378 ILE A CA 1
ATOM 2321 C C . ILE A 1 286 ? 29.914 22.294 55.265 1.00 18.45 378 ILE A C 1
ATOM 2322 O O . ILE A 1 286 ? 28.808 22.523 54.776 1.00 18.29 378 ILE A O 1
ATOM 2327 N N . GLU A 1 287 ? 30.077 21.751 56.449 1.00 17.42 379 GLU A N 1
ATOM 2328 C CA . GLU A 1 287 ? 28.930 21.576 57.316 1.00 18.70 379 GLU A CA 1
ATOM 2329 C C . GLU A 1 287 ? 29.371 21.500 58.766 1.00 19.71 379 GLU A C 1
ATOM 2330 O O . GLU A 1 287 ? 30.501 21.164 59.091 1.00 18.66 379 GLU A O 1
ATOM 2336 N N . ALA A 1 288 ? 28.383 21.738 59.616 1.00 19.07 380 ALA A N 1
ATOM 2337 C CA . ALA A 1 288 ? 28.511 21.579 61.082 1.00 20.11 380 ALA A CA 1
ATOM 2338 C C . ALA A 1 288 ? 27.562 20.457 61.446 1.00 23.32 380 ALA A C 1
ATOM 2339 O O . ALA A 1 288 ? 26.353 20.727 61.522 1.00 21.52 380 ALA A O 1
ATOM 2341 N N . GLN A 1 289 ? 28.039 19.249 61.614 1.00 23.51 381 GLN A N 1
ATOM 2342 C CA . GLN A 1 289 ? 27.148 18.131 61.876 1.00 25.77 381 GLN A CA 1
ATOM 2343 C C . GLN A 1 289 ? 26.705 18.176 63.350 1.00 22.60 381 GLN A C 1
ATOM 2344 O O . GLN A 1 289 ? 27.411 18.697 64.223 1.00 21.89 381 GLN A O 1
ATOM 2350 N N . ASP A 1 290 ? 25.534 17.579 63.606 1.00 22.38 382 ASP A N 1
ATOM 2351 C CA . ASP A 1 290 ? 24.942 17.564 64.936 1.00 23.89 382 ASP A CA 1
ATOM 2352 C C . ASP A 1 290 ? 25.918 17.089 66.018 1.00 24.02 382 ASP A C 1
ATOM 2353 O O . ASP A 1 290 ? 26.087 17.799 66.988 1.00 25.30 382 ASP A O 1
ATOM 2358 N N . TRP A 1 291 ? 26.589 15.963 65.743 1.00 26.16 383 TRP A N 1
ATOM 2359 C CA . TRP A 1 291 ? 27.489 15.276 66.762 1.00 29.01 383 TRP A CA 1
ATOM 2360 C C . TRP A 1 291 ? 28.667 16.221 67.113 1.00 25.63 383 TRP A C 1
ATOM 2361 O O . TRP A 1 291 ? 28.943 16.511 68.290 1.00 32.17 383 TRP A O 1
ATOM 2372 N N . ASN A 1 292 ? 29.199 16.851 66.097 1.00 24.66 384 ASN A N 1
ATOM 2373 C CA . ASN A 1 292 ? 30.290 17.747 66.337 1.00 22.87 384 ASN A CA 1
ATOM 2374 C C . ASN A 1 292 ? 29.805 19.014 67.074 1.00 19.60 384 ASN A C 1
ATOM 2375 O O . ASN A 1 292 ? 30.430 19.493 68.000 1.00 21.58 384 ASN A O 1
ATOM 2380 N N . ALA A 1 293 ? 28.728 19.615 66.575 1.00 21.49 385 ALA A N 1
ATOM 2381 C CA . ALA A 1 293 ? 28.279 20.874 67.137 1.00 21.25 385 ALA A CA 1
ATOM 2382 C C . ALA A 1 293 ? 27.866 20.709 68.605 1.00 19.00 385 ALA A C 1
ATOM 2383 O O . ALA A 1 293 ? 28.269 21.588 69.407 1.00 22.44 385 ALA A O 1
ATOM 2385 N N . LEU A 1 294 ? 27.228 19.566 68.896 1.00 21.86 386 LEU A N 1
ATOM 2386 C CA . LEU A 1 294 ? 26.757 19.383 70.301 1.00 25.75 386 LEU A CA 1
ATOM 2387 C C . LEU A 1 294 ? 27.945 19.171 71.252 1.00 27.92 386 LEU A C 1
ATOM 2388 O O . LEU A 1 294 ? 27.872 19.499 72.465 1.00 26.92 386 LEU A O 1
ATOM 2393 N N . ALA A 1 295 ? 29.057 18.725 70.699 1.00 23.22 387 ALA A N 1
ATOM 2394 C CA . ALA A 1 295 ? 30.304 18.519 71.463 1.00 23.44 387 ALA A CA 1
ATOM 2395 C C . ALA A 1 295 ? 31.085 19.820 71.649 1.00 24.67 387 ALA A C 1
ATOM 2396 O O . ALA A 1 295 ? 32.094 19.811 72.398 1.00 24.49 387 ALA A O 1
ATOM 2398 N N . GLY A 1 296 ? 30.713 20.935 70.954 1.00 22.85 388 GLY A N 1
ATOM 2399 C CA . GLY A 1 296 ? 31.418 22.151 71.017 1.00 24.19 388 GLY A CA 1
ATOM 2400 C C . GLY A 1 296 ? 32.448 22.301 69.887 1.00 22.54 388 GLY A C 1
ATOM 2401 O O . GLY A 1 296 ? 33.110 23.361 69.799 1.00 20.94 388 GLY A O 1
ATOM 2402 N N . ARG A 1 297 ? 32.492 21.283 69.001 1.00 20.06 389 ARG A N 1
ATOM 2403 C CA . ARG A 1 297 ? 33.383 21.323 67.810 1.00 20.97 389 ARG A CA 1
ATOM 2404 C C . ARG A 1 297 ? 32.612 22.049 66.690 1.00 19.81 389 ARG A C 1
ATOM 2405 O O . ARG A 1 297 ? 32.173 21.492 65.698 1.00 20.24 389 ARG A O 1
ATOM 2413 N N . TYR A 1 298 ? 32.647 23.356 66.842 1.00 21.41 390 TYR A N 1
ATOM 2414 C CA . TYR A 1 298 ? 31.809 24.262 66.154 1.00 23.38 390 TYR A CA 1
ATOM 2415 C C . TYR A 1 298 ? 32.444 25.653 66.263 1.00 19.13 390 TYR A C 1
ATOM 2416 O O . TYR A 1 298 ? 32.938 26.004 67.341 1.00 22.64 390 TYR A O 1
ATOM 2425 N N . PRO A 1 299 ? 32.503 26.476 65.201 1.00 20.37 391 PRO A N 1
ATOM 2426 C CA . PRO A 1 299 ? 33.267 27.760 65.355 1.00 18.41 391 PRO A CA 1
ATOM 2427 C C . PRO A 1 299 ? 32.703 28.690 66.434 1.00 20.22 391 PRO A C 1
ATOM 2428 O O . PRO A 1 299 ? 31.475 28.827 66.520 1.00 21.52 391 PRO A O 1
ATOM 2432 N N . THR A 1 300 ? 33.577 29.174 67.271 1.00 21.22 392 THR A N 1
ATOM 2433 C CA . THR A 1 300 ? 33.146 30.222 68.241 1.00 23.42 392 THR A CA 1
ATOM 2434 C C . THR A 1 300 ? 32.947 31.514 67.472 1.00 23.17 392 THR A C 1
ATOM 2435 O O . THR A 1 300 ? 33.496 31.724 66.433 1.00 22.02 392 THR A O 1
ATOM 2439 N N . ASP A 1 301 ? 32.242 32.488 68.089 1.00 22.39 393 ASP A N 1
ATOM 2440 C CA . ASP A 1 301 ? 32.194 33.821 67.527 1.00 23.88 393 ASP A CA 1
ATOM 2441 C C . ASP A 1 301 ? 33.585 34.431 67.393 1.00 22.33 393 ASP A C 1
ATOM 2442 O O . ASP A 1 301 ? 33.882 35.075 66.369 1.00 24.06 393 ASP A O 1
ATOM 2447 N N . GLY A 1 302 ? 34.436 34.226 68.389 1.00 23.64 394 GLY A N 1
ATOM 2448 C CA . GLY A 1 302 ? 35.805 34.768 68.358 1.00 27.21 394 GLY A CA 1
ATOM 2449 C C . GLY A 1 302 ? 36.538 34.281 67.129 1.00 26.41 394 GLY A C 1
ATOM 2450 O O . GLY A 1 302 ? 37.223 35.046 66.459 1.00 25.97 394 GLY A O 1
ATOM 2451 N N . GLU A 1 303 ? 36.383 32.981 66.856 1.00 22.75 395 GLU A N 1
ATOM 2452 C CA . GLU A 1 303 ? 37.050 32.387 65.676 1.00 22.66 395 GLU A CA 1
ATOM 2453 C C . GLU A 1 303 ? 36.441 32.924 64.380 1.00 19.84 395 GLU A C 1
ATOM 2454 O O . GLU A 1 303 ? 37.163 33.371 63.471 1.00 21.77 395 GLU A O 1
ATOM 2460 N N . ILE A 1 304 ? 35.153 32.782 64.196 1.00 20.30 396 ILE A N 1
ATOM 2461 C CA . ILE A 1 304 ? 34.528 33.087 62.885 1.00 20.02 396 ILE A CA 1
ATOM 2462 C C . ILE A 1 304 ? 34.584 34.578 62.568 1.00 22.38 396 ILE A C 1
ATOM 2463 O O . ILE A 1 304 ? 34.735 34.940 61.397 1.00 21.99 396 ILE A O 1
ATOM 2468 N N . TYR A 1 305 ? 34.451 35.445 63.580 1.00 23.39 397 TYR A N 1
ATOM 2469 C CA . TYR A 1 305 ? 34.570 36.889 63.332 1.00 22.59 397 TYR A CA 1
ATOM 2470 C C . TYR A 1 305 ? 36.028 37.360 63.413 1.00 26.50 397 TYR A C 1
ATOM 2471 O O . TYR A 1 305 ? 36.340 38.307 62.741 1.00 26.72 397 TYR A O 1
ATOM 2480 N N . GLY A 1 306 ? 36.889 36.697 64.125 1.00 24.71 398 GLY A N 1
ATOM 2481 C CA . GLY A 1 306 ? 38.248 37.134 64.232 1.00 26.22 398 GLY A CA 1
ATOM 2482 C C . GLY A 1 306 ? 39.089 36.742 63.047 1.00 26.58 398 GLY A C 1
ATOM 2483 O O . GLY A 1 306 ? 40.051 37.458 62.662 1.00 26.30 398 GLY A O 1
ATOM 2484 N N . ARG A 1 307 ? 38.797 35.569 62.464 1.00 22.22 399 ARG A N 1
ATOM 2485 C CA . ARG A 1 307 ? 39.548 35.096 61.302 1.00 23.60 399 ARG A CA 1
ATOM 2486 C C . ARG A 1 307 ? 38.595 34.616 60.203 1.00 24.25 399 ARG A C 1
ATOM 2487 O O . ARG A 1 307 ? 38.585 33.437 59.812 1.00 22.22 399 ARG A O 1
ATOM 2495 N N . PRO A 1 308 ? 37.870 35.536 59.600 1.00 22.91 400 PRO A N 1
ATOM 2496 C CA . PRO A 1 308 ? 36.900 35.214 58.551 1.00 21.63 400 PRO A CA 1
ATOM 2497 C C . PRO A 1 308 ? 37.517 34.499 57.342 1.00 23.51 400 PRO A C 1
ATOM 2498 O O . PRO A 1 308 ? 36.916 33.594 56.784 1.00 22.09 400 PRO A O 1
ATOM 2502 N N . GLU A 1 309 ? 38.720 34.895 56.969 1.00 23.68 401 GLU A N 1
ATOM 2503 C CA . GLU A 1 309 ? 39.319 34.307 55.787 1.00 25.52 401 GLU A CA 1
ATOM 2504 C C . GLU A 1 309 ? 39.719 32.849 56.035 1.00 23.57 401 GLU A C 1
ATOM 2505 O O . GLU A 1 309 ? 39.721 32.057 55.112 1.00 24.22 401 GLU A O 1
ATOM 2511 N N . ASP A 1 310 ? 39.965 32.482 57.277 1.00 20.63 402 ASP A N 1
ATOM 2512 C CA . ASP A 1 310 ? 40.194 31.095 57.623 1.00 21.45 402 ASP A CA 1
ATOM 2513 C C . ASP A 1 310 ? 38.910 30.243 57.608 1.00 20.68 402 ASP A C 1
ATOM 2514 O O . ASP A 1 310 ? 39.070 28.998 57.614 1.00 20.29 402 ASP A O 1
ATOM 2519 N N . HIS A 1 311 ? 37.726 30.856 57.639 1.00 19.81 403 HIS A N 1
ATOM 2520 C CA . HIS A 1 311 ? 36.490 30.099 57.707 1.00 20.60 403 HIS A CA 1
ATOM 2521 C C . HIS A 1 311 ? 35.944 29.885 56.305 1.00 21.09 403 HIS A C 1
ATOM 2522 O O . HIS A 1 311 ? 34.767 30.043 56.041 1.00 19.82 403 HIS A O 1
ATOM 2529 N N . ILE A 1 312 ? 36.814 29.533 55.371 1.00 17.39 404 ILE A N 1
ATOM 2530 C CA . ILE A 1 312 ? 36.488 29.341 53.969 1.00 17.46 404 ILE A CA 1
ATOM 2531 C C . ILE A 1 312 ? 37.248 28.098 53.506 1.00 17.30 404 ILE A C 1
ATOM 2532 O O . ILE A 1 312 ? 38.495 28.045 53.644 1.00 18.66 404 ILE A O 1
ATOM 2537 N N . MET A 1 313 ? 36.543 27.229 52.873 1.00 16.43 405 MET A N 1
ATOM 2538 C CA . MET A 1 313 ? 37.126 26.079 52.172 1.00 17.38 405 MET A CA 1
ATOM 2539 C C . MET A 1 313 ? 37.346 26.521 50.720 1.00 17.76 405 MET A C 1
ATOM 2540 O O . MET A 1 313 ? 36.398 26.948 50.065 1.00 19.42 405 MET A O 1
ATOM 2545 N N . LYS A 1 314 ? 38.574 26.432 50.216 1.00 17.55 406 LYS A N 1
ATOM 2546 C CA . LYS A 1 314 ? 38.903 26.973 48.890 1.00 17.83 406 LYS A CA 1
ATOM 2547 C C . LYS A 1 314 ? 39.184 25.797 47.940 1.00 19.77 406 LYS A C 1
ATOM 2548 O O . LYS A 1 314 ? 39.805 24.788 48.368 1.00 20.10 406 LYS A O 1
ATOM 2554 N N . VAL A 1 315 ? 38.743 25.920 46.703 1.00 17.35 407 VAL A N 1
ATOM 2555 C CA . VAL A 1 315 ? 38.974 24.863 45.737 1.00 17.39 407 VAL A CA 1
ATOM 2556 C C . VAL A 1 315 ? 39.728 25.508 44.557 1.00 16.77 407 VAL A C 1
ATOM 2557 O O . VAL A 1 315 ? 39.136 26.267 43.787 1.00 18.07 407 VAL A O 1
ATOM 2561 N N . ASP A 1 316 ? 41.016 25.168 44.445 1.00 15.77 408 ASP A N 1
ATOM 2562 C CA . ASP A 1 316 ? 41.829 25.728 43.332 1.00 16.17 408 ASP A CA 1
ATOM 2563 C C . ASP A 1 316 ? 41.400 25.119 42.016 1.00 18.47 408 ASP A C 1
ATOM 2564 O O . ASP A 1 316 ? 41.395 25.784 40.975 1.00 19.45 408 ASP A O 1
ATOM 2569 N N . TRP A 1 317 ? 41.128 23.824 42.013 1.00 16.90 409 TRP A N 1
ATOM 2570 C CA . TRP A 1 317 ? 40.696 23.165 40.794 1.00 18.23 409 TRP A CA 1
ATOM 2571 C C . TRP A 1 317 ? 40.049 21.817 41.125 1.00 16.46 409 TRP A C 1
ATOM 2572 O O . TRP A 1 317 ? 40.296 21.212 42.192 1.00 18.52 409 TRP A O 1
ATOM 2583 N N . ILE A 1 318 ? 39.237 21.338 40.200 1.00 17.11 410 ILE A N 1
ATOM 2584 C CA . ILE A 1 318 ? 38.694 20.017 40.157 1.00 17.13 410 ILE A CA 1
ATOM 2585 C C . ILE A 1 318 ? 39.068 19.472 38.782 1.00 18.32 410 ILE A C 1
ATOM 2586 O O . ILE A 1 318 ? 38.813 20.176 37.784 1.00 18.76 410 ILE A O 1
ATOM 2591 N N . ARG A 1 319 ? 39.554 18.230 38.727 1.00 19.00 411 ARG A N 1
ATOM 2592 C CA . ARG A 1 319 ? 39.836 17.619 37.381 1.00 20.16 411 ARG A CA 1
ATOM 2593 C C . ARG A 1 319 ? 39.367 16.179 37.402 1.00 19.97 411 ARG A C 1
ATOM 2594 O O . ARG A 1 319 ? 39.468 15.453 38.392 1.00 19.10 411 ARG A O 1
ATOM 2602 N N . VAL A 1 320 ? 38.799 15.777 36.259 1.00 18.00 412 VAL A N 1
ATOM 2603 C CA . VAL A 1 320 ? 38.256 14.469 36.049 1.00 17.85 412 VAL A CA 1
ATOM 2604 C C . VAL A 1 320 ? 38.818 13.885 34.741 1.00 19.12 412 VAL A C 1
ATOM 2605 O O . VAL A 1 320 ? 38.837 14.631 33.755 1.00 19.47 412 VAL A O 1
ATOM 2609 N N . TYR A 1 321 ? 39.261 12.647 34.815 1.00 19.32 413 TYR A N 1
ATOM 2610 C CA . TYR A 1 321 ? 39.803 11.969 33.612 1.00 18.95 413 TYR A CA 1
ATOM 2611 C C . TYR A 1 321 ? 39.180 10.577 33.498 1.00 20.95 413 TYR A C 1
ATOM 2612 O O . TYR A 1 321 ? 38.928 9.885 34.460 1.00 18.92 413 TYR A O 1
ATOM 2621 N N . THR A 1 322 ? 39.031 10.122 32.228 1.00 21.02 414 THR A N 1
ATOM 2622 C CA . THR A 1 322 ? 38.654 8.778 31.913 1.00 19.98 414 THR A CA 1
ATOM 2623 C C . THR A 1 322 ? 39.739 8.185 30.969 1.00 21.74 414 THR A C 1
ATOM 2624 O O . THR A 1 322 ? 40.421 8.892 30.271 1.00 20.25 414 THR A O 1
ATOM 2628 N N . PRO A 1 323 ? 39.932 6.869 30.999 1.00 20.66 415 PRO A N 1
ATOM 2629 C CA . PRO A 1 323 ? 40.956 6.173 30.238 1.00 22.21 415 PRO A CA 1
ATOM 2630 C C . PRO A 1 323 ? 40.534 6.045 28.775 1.00 21.35 415 PRO A C 1
ATOM 2631 O O . PRO A 1 323 ? 39.317 5.791 28.507 1.00 23.73 415 PRO A O 1
ATOM 2635 N N . GLU A 1 324 ? 41.530 6.254 27.889 1.00 21.21 416 GLU A N 1
ATOM 2636 C CA . GLU A 1 324 ? 41.290 6.008 26.457 1.00 25.88 416 GLU A CA 1
ATOM 2637 C C . GLU A 1 324 ? 42.497 5.281 25.894 1.00 21.64 416 GLU A C 1
A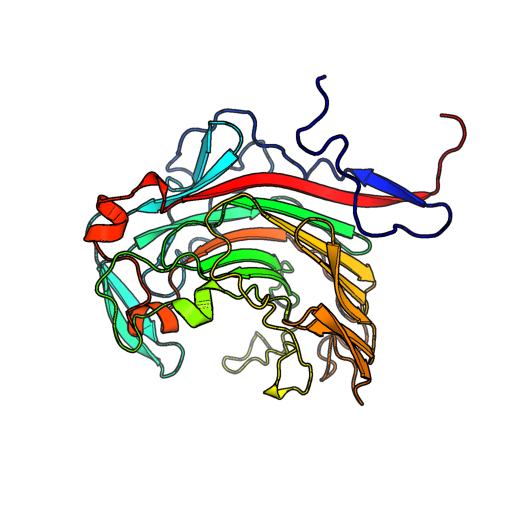TOM 2638 O O . GLU A 1 324 ? 43.576 5.423 26.386 1.00 22.49 416 GLU A O 1
ATOM 2644 N N . VAL A 1 325 ? 42.246 4.455 24.875 1.00 20.69 417 VAL A N 1
ATOM 2645 C CA . VAL A 1 325 ? 43.379 3.784 24.256 1.00 21.68 417 VAL A CA 1
ATOM 2646 C C . VAL A 1 325 ? 44.240 4.855 23.587 1.00 21.69 417 VAL A C 1
ATOM 2647 O O . VAL A 1 325 ? 43.762 5.843 23.025 1.00 21.70 417 VAL A O 1
ATOM 2651 N N . VAL A 1 326 ? 45.538 4.606 23.600 1.00 21.19 418 VAL A N 1
ATOM 2652 C CA . VAL A 1 326 ? 46.459 5.476 22.896 1.00 24.49 418 VAL A CA 1
ATOM 2653 C C . VAL A 1 326 ? 46.096 5.547 21.410 1.00 21.52 418 VAL A C 1
ATOM 2654 O O . VAL A 1 326 ? 45.562 4.584 20.828 1.00 25.81 418 VAL A O 1
ATOM 2658 N N . THR A 1 327 ? 46.375 6.730 20.864 1.00 23.82 419 THR A N 1
ATOM 2659 C CA . THR A 1 327 ? 45.882 7.071 19.544 1.00 22.74 419 THR A CA 1
ATOM 2660 C C . THR A 1 327 ? 46.958 7.081 18.461 1.00 24.87 419 THR A C 1
ATOM 2661 O O . THR A 1 327 ? 46.582 7.300 17.287 1.00 26.03 419 THR A O 1
ATOM 2665 N N . GLY A 1 328 ? 48.238 6.890 18.786 1.00 24.09 420 GLY A N 1
ATOM 2666 C CA . GLY A 1 328 ? 49.258 6.866 17.764 1.00 24.78 420 GLY A CA 1
ATOM 2667 C C . GLY A 1 328 ? 49.864 8.243 17.587 1.00 26.93 420 GLY A C 1
ATOM 2668 O O . GLY A 1 328 ? 50.022 8.967 18.549 1.00 30.78 420 GLY A O 1
ATOM 2669 N N . HIS A 1 329 ? 50.249 8.579 16.374 1.00 25.11 421 HIS A N 1
ATOM 2670 C CA . HIS A 1 329 ? 51.122 9.762 16.153 1.00 25.85 421 HIS A CA 1
ATOM 2671 C C . HIS A 1 329 ? 50.294 11.064 16.133 1.00 32.42 421 HIS A C 1
ATOM 2672 O O . HIS A 1 329 ? 50.886 12.110 15.967 1.00 36.38 421 HIS A O 1
ATOM 2679 N N . HIS A 1 330 ? 48.975 11.011 16.244 1.00 26.90 422 HIS A N 1
ATOM 2680 C CA . HIS A 1 330 ? 48.152 12.233 16.327 1.00 31.23 422 HIS A CA 1
ATOM 2681 C C . HIS A 1 330 ? 47.544 12.332 17.733 1.00 42.43 422 HIS A C 1
ATOM 2682 O O . HIS A 1 330 ? 47.047 11.246 18.150 1.00 44.38 422 HIS A O 1
#

Nearest PDB structures (foldseek):
  6aii-assembly1_A  TM=1.003E+00  e=1.064E-72  Persicobacter
  4asm-assembly1_B  TM=8.984E-01  e=2.881E-38  Zobellia galactanivorans
  5t9x-assembly3_C  TM=9.090E-01  e=1.259E-34  Bacteroides uniformis
  4atf-assembly1_A  TM=8.346E-01  e=3.768E-31  Zobellia galactanivorans
  1o4z-assembly1_A  TM=8.360E-01  e=1.111E-30  Zobellia galactanivorans

Foldseek 3Di:
DDDAPCPPPDQLDDQDDQKDWDWPVLFWDQLADWFAQDQDFDCVVVWKTWADPDDDQDAALEGEGSRQWIGDDQWIKWFKAFPQDKDWHADVVPGDIDIDRHIYTIKMWTPDWDWPQKKKKFKKQAFQAFWWWFKKKAFPVRFKIWTQWTAGHHQADPDDDDLQGCQVRFQWTFGKIWGWAPPVDPPTDIDMDDVVVPHDCRTAGAPPRRHRRPGIKMWMWRPHALQWIWIDIRSHTAKMGGFQKIWGQHRDRDIDIDGHPARNQQRPCRVVPRGRGGIIMIMTIIDHHNVCVVSSSHGDPCGCVVCRVSRIMIISIMIMIHMDRDDPPD

Secondary structure (DSSP, 8-state):
-PPPTTTT---SS---TTEEEEE-GGG-B---S-B---SS--EETTTEESS-SSS---STTEEE-GGGEEEETTEEEEE-B--S-EEEEE-TTT--EEEEE-EEE-EEEESS-B-SSEEEEEEEE--SSSSEEEEEEEETTSSEEEEEEEE-----STT--GGG--HHHHT-EEEEEEEEE-TTSSS-EEE---GGGT----EE--TT---S-SS-EEEEEEEEETTEEEEEETTEEEEEEETTEEEEE-TTS-EEEEE-SS-SSSTT-TTTT--S-S-EEEEEEEE--HHHHHTT-S--HHHHHH-GGGSEEEEEEEEEEEEEE-----

CATH classification: 2.60.120.200

InterPro domains:
  IPR000757 Beta-glucanase-like, N-terminal domain [PS51762] (4-326)
  IPR013320 Concanavalin A-like lectin/glucanase domain superfamily [SSF49899] (3-323)
  IPR016287 Beta-agarase [PIRSF001097] (2-322)
  IPR050546 Glycosyl Hydrolase Family 16 [PTHR10963] (41-321)

B-factor: mean 26.6, std 9.97, range [15.59, 92.84]